Protein AF-K1UFQ4-F1 (afdb_monomer_lite)

pLDDT: mean 87.56, std 14.09, range [31.41, 98.62]

Organism: NCBI:txid408170

InterPro domains:
  IPR001674 GMP synthase, C-terminal [PF00958] (200-270)
  IPR001674 GMP synthase, C-terminal [cd01997] (1-270)
  IPR014729 Rossmann-like alpha/beta/alpha sandwich fold [G3DSA:3.40.50.620] (1-143)
  IPR025777 GMP synthetase ATP pyrophosphatase domain [PS51553] (1-133)

Secondary structure (DSSP, 8-state):
--STTHHHHHHHHHHTTT--------HHHHHHHTTT---HHHHHHHHHHHHHHHHHHHHTTSTT--EEE----HHHHHHHHT-SSS-----SSSS---GGG-PEEE-TTTT--HHHHHHHHHHTT--HHHHSPPP--TTGGGGTB-S---HHHHHHHHHHHHHHHHHHHH-EEEEEHHHHHHHHHTT-----BTTEEEEEHHHH-SEEEEEE-TT--EEEEETTEEEEEB-EEEEEEE-SSSSS-EE----HHHHHHHHHHHHHH-TTB-

Radius of gyration: 20.73 Å; chains: 1; bounding box: 41×53×58 Å

Foldseek 3Di:
DAAVCVLVVVVVLCVVVVDPDDRDDPPVVLQVQQAQPQDLVSLVVSLVVVVLVVVVVVLVVDPPAAADEAQAAQVNVVVVVPPPPDDDPPDDRPDDRDPPNNHHYDHPRHYDDLLVVLVVCVVSVRDNCVSQDADADSSGCSNLEHGTDDPLSVLLQSVLFVLLLVLQQPAKDKDADVLQVLLVSSVDDFDQDPRITIGGNSSQWNDWGKHWPQVAWDWDDDPPDIDTATEIDIFTWGDDPVPDIDTDPDDPVSVVVSLVCSQVPRPRYD

Sequence (270 aa):
MLRKNEFRDVMEDYKCLGLNVIGVDASEKFFADLAGVTDPEKKRKIIGRDFVEVFNAEAKKQTGAKWLAQGTIYPDRIESLNITGKVIKSHHNVGGLPKEMNLQLCEPLKWLFKDEVRRVGRSMGMPEHLITRHPFPGPGLAVRILGDITPEKVRILQDADDIYIRGLREYKVKLSGEEARRVLAAGVPADMQNGEIEVSLYDQIWQAGTVLLSTVRSVGVMGDERTYEHPVALRAVTSTDAMTADWAHLPYDFMAKVSNEIINKVKGVN

Structure (mmCIF, N/CA/C/O backbone):
data_AF-K1UFQ4-F1
#
_entry.id   AF-K1UFQ4-F1
#
loop_
_atom_site.group_PDB
_atom_site.id
_atom_site.type_symbol
_atom_site.label_atom_id
_atom_site.label_alt_id
_atom_site.label_comp_id
_atom_site.label_asym_id
_atom_site.label_entity_id
_atom_site.label_seq_id
_atom_site.pdbx_PDB_ins_code
_atom_site.Cartn_x
_atom_site.Cartn_y
_atom_site.Cartn_z
_atom_site.occupancy
_atom_site.B_iso_or_equiv
_atom_site.auth_seq_id
_atom_site.auth_comp_id
_atom_site.auth_asym_id
_atom_site.auth_atom_id
_atom_site.pdbx_PDB_model_num
ATOM 1 N N . MET A 1 1 ? -4.163 8.863 1.926 1.00 92.06 1 MET A N 1
ATOM 2 C CA . MET A 1 1 ? -2.828 8.311 1.563 1.00 92.06 1 MET A CA 1
ATOM 3 C C . MET A 1 1 ? -2.813 6.781 1.484 1.00 92.06 1 MET A C 1
ATOM 5 O O . MET A 1 1 ? -1.871 6.128 1.933 1.00 92.06 1 MET A O 1
ATOM 9 N N . LEU A 1 2 ? -3.854 6.203 0.889 1.00 96.44 2 LEU A N 1
ATOM 10 C CA . LEU A 1 2 ? -3.954 4.767 0.637 1.00 96.44 2 LEU A CA 1
ATOM 11 C C . LEU A 1 2 ? -3.491 4.463 -0.794 1.00 96.44 2 LEU A C 1
ATOM 13 O O . LEU A 1 2 ? -3.185 5.395 -1.541 1.00 96.44 2 LEU A O 1
ATOM 17 N N . ARG A 1 3 ? -3.454 3.188 -1.189 1.00 96.50 3 ARG A N 1
ATOM 18 C CA . ARG A 1 3 ? -3.244 2.811 -2.597 1.00 96.50 3 ARG A CA 1
ATOM 19 C C . ARG A 1 3 ? -4.367 3.383 -3.472 1.00 96.50 3 ARG A C 1
ATOM 21 O O . ARG A 1 3 ? -5.397 3.838 -2.962 1.00 96.50 3 ARG A O 1
ATOM 28 N N . LYS A 1 4 ? -4.154 3.404 -4.787 1.00 97.00 4 LYS A N 1
ATOM 29 C CA . LYS A 1 4 ? -5.154 3.892 -5.741 1.00 97.00 4 LYS A CA 1
ATOM 30 C C . LYS A 1 4 ? -6.470 3.136 -5.542 1.00 97.00 4 LYS A C 1
ATOM 32 O O . LYS A 1 4 ? -6.455 1.919 -5.431 1.00 97.00 4 LYS A O 1
ATOM 37 N N . ASN A 1 5 ? -7.581 3.868 -5.451 1.00 95.12 5 ASN A N 1
ATOM 38 C CA . ASN A 1 5 ? -8.940 3.343 -5.243 1.00 95.12 5 ASN A CA 1
ATOM 39 C C . ASN A 1 5 ? -9.189 2.509 -3.967 1.00 95.12 5 ASN A C 1
ATOM 41 O O . ASN A 1 5 ? -10.325 2.101 -3.742 1.00 95.12 5 ASN A O 1
ATOM 45 N N . GLU A 1 6 ? -8.196 2.333 -3.090 1.00 93.56 6 GLU A N 1
ATOM 46 C CA . GLU A 1 6 ? -8.260 1.417 -1.940 1.00 93.56 6 GLU A CA 1
ATOM 47 C C . GLU A 1 6 ? -9.499 1.632 -1.062 1.00 93.56 6 GLU A C 1
ATOM 49 O O . GLU A 1 6 ? -10.144 0.667 -0.674 1.00 93.56 6 GLU A O 1
ATOM 54 N N . PHE A 1 7 ? -9.858 2.889 -0.776 1.00 93.31 7 PHE A N 1
ATOM 55 C CA . PHE A 1 7 ? -11.039 3.204 0.032 1.00 93.31 7 PHE A CA 1
ATOM 56 C C . PHE A 1 7 ? -12.315 2.627 -0.588 1.00 93.31 7 PHE A C 1
ATOM 58 O O . PHE A 1 7 ? -13.077 1.939 0.082 1.00 93.31 7 PHE A O 1
ATOM 65 N N . ARG A 1 8 ? -12.531 2.872 -1.882 1.00 93.69 8 ARG A N 1
ATOM 66 C CA . ARG A 1 8 ? -13.711 2.391 -2.602 1.00 93.69 8 ARG A CA 1
ATOM 67 C C . ARG A 1 8 ? -13.704 0.869 -2.701 1.00 93.69 8 ARG A C 1
ATOM 69 O O . ARG A 1 8 ? -14.726 0.246 -2.439 1.00 93.69 8 ARG A O 1
ATOM 76 N N . ASP A 1 9 ? -12.565 0.295 -3.067 1.00 91.38 9 ASP A N 1
ATOM 77 C CA . ASP A 1 9 ? -12.453 -1.137 -3.331 1.00 91.38 9 ASP A CA 1
ATOM 78 C C . ASP A 1 9 ? -12.635 -1.949 -2.032 1.00 91.38 9 ASP A C 1
ATOM 80 O O . ASP A 1 9 ? -13.357 -2.939 -2.031 1.00 91.38 9 ASP A O 1
ATOM 84 N N . VAL A 1 10 ? -12.105 -1.475 -0.894 1.00 89.31 10 VAL A N 1
ATOM 85 C CA . VAL A 1 10 ? -12.351 -2.087 0.428 1.00 89.31 10 VAL A CA 1
ATOM 86 C C . VAL A 1 10 ? -13.819 -1.971 0.844 1.00 89.31 10 VAL A C 1
ATOM 88 O O . VAL A 1 10 ? -14.382 -2.926 1.377 1.00 89.31 10 VAL A O 1
ATOM 91 N N . MET A 1 11 ? -14.457 -0.820 0.603 1.00 91.50 11 MET A N 1
ATOM 92 C CA . MET A 1 11 ? -15.883 -0.655 0.898 1.00 91.50 11 MET A CA 1
ATOM 93 C C . MET A 1 11 ? -16.756 -1.596 0.062 1.00 91.50 11 MET A C 1
ATOM 95 O O . MET A 1 11 ? -17.780 -2.054 0.558 1.00 91.50 11 MET A O 1
ATOM 99 N N . GLU A 1 12 ? -16.363 -1.899 -1.177 1.00 90.44 12 GLU A N 1
ATOM 100 C CA . GLU A 1 12 ? -17.049 -2.880 -2.022 1.00 90.44 12 GLU A CA 1
ATOM 101 C C . GLU A 1 12 ? -16.798 -4.314 -1.541 1.00 90.44 12 GLU A C 1
ATOM 103 O O . GLU A 1 12 ? -17.749 -5.060 -1.311 1.00 90.44 12 GLU A O 1
ATOM 108 N N . ASP A 1 13 ? -15.535 -4.672 -1.296 1.00 86.94 13 ASP A N 1
ATOM 109 C CA . ASP A 1 13 ? -15.135 -5.990 -0.798 1.00 86.94 13 ASP A CA 1
ATOM 110 C C . ASP A 1 13 ? -15.863 -6.346 0.507 1.00 86.94 13 ASP A C 1
ATOM 112 O O . ASP A 1 13 ? -16.282 -7.483 0.707 1.00 86.94 13 ASP A O 1
ATOM 116 N N . TYR A 1 14 ? -16.075 -5.387 1.408 1.00 87.88 14 TYR A N 1
ATOM 117 C CA . TYR A 1 14 ? -16.760 -5.660 2.671 1.00 87.88 14 TYR A CA 1
ATOM 118 C C . TYR A 1 14 ? -18.278 -5.833 2.552 1.00 87.88 14 TYR A C 1
ATOM 120 O O . TYR A 1 14 ? -18.875 -6.446 3.442 1.00 87.88 14 TYR A O 1
ATOM 128 N N . LYS A 1 15 ? -18.911 -5.400 1.451 1.00 86.56 15 LYS A N 1
ATOM 129 C CA . LYS A 1 15 ? -20.339 -5.681 1.214 1.00 86.56 15 LYS A CA 1
ATOM 130 C C . LYS A 1 15 ? -20.600 -7.177 1.097 1.00 86.56 15 LYS A C 1
ATOM 132 O O . LYS A 1 15 ? -21.603 -7.653 1.623 1.00 86.56 15 LYS A O 1
ATOM 137 N N . CYS A 1 16 ? -19.692 -7.929 0.465 1.00 82.44 16 CYS A N 1
ATOM 138 C CA . CYS A 1 16 ? -19.864 -9.376 0.303 1.00 82.44 16 CYS A CA 1
ATOM 139 C C . CYS A 1 16 ? -19.758 -10.147 1.630 1.00 82.44 16 CYS A C 1
ATOM 141 O O . CYS A 1 16 ? -20.268 -11.259 1.734 1.00 82.44 16 CYS A O 1
ATOM 143 N N . LEU A 1 17 ? -19.163 -9.536 2.660 1.00 84.50 17 LEU A N 1
ATOM 144 C CA . LEU A 1 17 ? -19.023 -10.119 3.995 1.00 84.50 17 LEU A CA 1
ATOM 145 C C . LEU A 1 17 ? -20.229 -9.833 4.906 1.00 84.50 17 LEU A C 1
ATOM 147 O O . LEU A 1 17 ? -20.256 -10.305 6.041 1.00 84.50 17 LEU A O 1
ATOM 151 N N . GLY A 1 18 ? -21.208 -9.041 4.447 1.00 84.88 18 GLY A N 1
ATOM 152 C CA . GLY A 1 18 ? -22.381 -8.671 5.246 1.00 84.88 18 GLY A CA 1
ATOM 153 C C . GLY A 1 18 ? -22.047 -7.826 6.482 1.00 84.88 18 GLY A C 1
ATOM 154 O O . GLY A 1 18 ? -22.802 -7.827 7.454 1.00 84.88 18 GLY A O 1
ATOM 155 N N . LEU A 1 19 ? -20.905 -7.132 6.477 1.00 87.19 19 LEU A N 1
ATOM 156 C CA . LEU A 1 19 ? -20.440 -6.329 7.606 1.00 87.19 19 LEU A CA 1
ATOM 157 C C . LEU A 1 19 ? -21.063 -4.927 7.584 1.00 87.19 19 LEU A C 1
ATOM 159 O O . LEU A 1 19 ? -21.184 -4.299 6.533 1.00 87.19 19 LEU A O 1
ATOM 163 N N . ASN A 1 20 ? -21.389 -4.398 8.765 1.00 89.50 20 ASN A N 1
ATOM 164 C CA . ASN A 1 20 ? -21.756 -2.992 8.917 1.00 89.50 20 ASN A CA 1
ATOM 165 C C . ASN A 1 20 ? -20.486 -2.130 8.947 1.00 89.50 20 ASN A C 1
ATOM 167 O O . ASN A 1 20 ? -19.839 -2.007 9.989 1.00 89.50 20 ASN A O 1
ATOM 171 N N . VAL A 1 21 ? -20.113 -1.569 7.797 1.00 91.75 21 VAL A N 1
ATOM 172 C CA . VAL A 1 21 ? -18.868 -0.811 7.633 1.00 91.75 21 VAL A CA 1
ATOM 173 C C . VAL A 1 21 ? -19.167 0.661 7.409 1.00 91.75 21 VAL A C 1
ATOM 175 O O . VAL A 1 21 ? -19.910 1.030 6.502 1.00 91.75 21 VAL A O 1
ATOM 178 N N . ILE A 1 22 ? -18.526 1.506 8.213 1.00 92.06 22 ILE A N 1
ATOM 179 C CA . ILE A 1 22 ? -18.589 2.961 8.093 1.00 92.06 22 ILE A CA 1
ATOM 180 C C . ILE A 1 22 ? -17.287 3.434 7.447 1.00 92.06 22 ILE A C 1
ATOM 182 O O . ILE A 1 22 ? -16.215 3.339 8.044 1.00 92.06 22 ILE A O 1
ATOM 186 N N . GLY A 1 23 ? -17.384 3.936 6.217 1.00 93.81 23 GLY A N 1
ATOM 187 C CA . GLY A 1 23 ? -16.273 4.594 5.536 1.00 93.81 23 GLY A CA 1
ATOM 188 C C . GLY A 1 23 ? -16.210 6.070 5.919 1.00 93.81 23 GLY A C 1
ATOM 189 O O . GLY A 1 23 ? -17.194 6.785 5.749 1.00 93.81 23 GLY A O 1
ATOM 190 N N . VAL A 1 24 ? -15.056 6.532 6.404 1.00 95.38 24 VAL A N 1
ATOM 191 C CA . VAL A 1 24 ? -14.824 7.946 6.734 1.00 95.38 24 VAL A CA 1
ATOM 192 C C . VAL A 1 24 ? -13.713 8.506 5.866 1.00 95.38 24 VAL A C 1
ATOM 194 O O . VAL A 1 24 ? -12.573 8.045 5.933 1.00 95.38 24 VAL A O 1
ATOM 197 N N . ASP A 1 25 ? -14.047 9.517 5.067 1.00 95.69 25 ASP A N 1
ATOM 198 C CA . ASP A 1 25 ? -13.051 10.298 4.346 1.00 95.69 25 ASP A CA 1
ATOM 199 C C . ASP A 1 25 ? -12.538 11.428 5.242 1.00 95.69 25 ASP A C 1
ATOM 201 O O . ASP A 1 25 ? -13.227 12.412 5.500 1.00 95.69 25 ASP A O 1
ATOM 205 N N . ALA A 1 26 ? -11.316 11.261 5.740 1.00 96.81 26 ALA A N 1
ATOM 206 C CA . ALA A 1 26 ? -10.613 12.265 6.529 1.00 96.81 26 ALA A CA 1
ATOM 207 C C . ALA A 1 26 ? -9.464 12.920 5.742 1.00 96.81 26 ALA A C 1
ATOM 209 O O . ALA A 1 26 ? -8.590 13.548 6.340 1.00 96.81 26 ALA A O 1
ATOM 210 N N . SER A 1 27 ? -9.419 12.753 4.414 1.00 96.12 27 SER A N 1
ATOM 211 C CA . SER A 1 27 ? -8.262 13.128 3.592 1.00 96.12 27 SER A CA 1
ATOM 212 C C . SER A 1 27 ? -7.854 14.588 3.781 1.00 96.12 27 SER A C 1
ATOM 214 O O . SER A 1 27 ? -6.665 14.857 3.942 1.00 96.12 27 SER A O 1
ATOM 216 N N . GLU A 1 28 ? -8.817 15.512 3.834 1.00 97.00 28 GLU A N 1
ATOM 217 C CA . GLU A 1 28 ? -8.566 16.944 4.048 1.00 97.00 28 GLU A CA 1
ATOM 218 C C . GLU A 1 28 ? -7.833 17.222 5.365 1.00 97.00 28 GLU A C 1
ATOM 220 O O . GLU A 1 28 ? -6.822 17.924 5.357 1.00 97.00 28 GLU A O 1
ATOM 225 N N . LYS A 1 29 ? -8.272 16.610 6.476 1.00 97.00 29 LYS A N 1
ATOM 226 C CA . LYS A 1 29 ? -7.606 16.738 7.783 1.00 97.00 29 LYS A CA 1
ATOM 227 C C . LYS A 1 29 ? -6.160 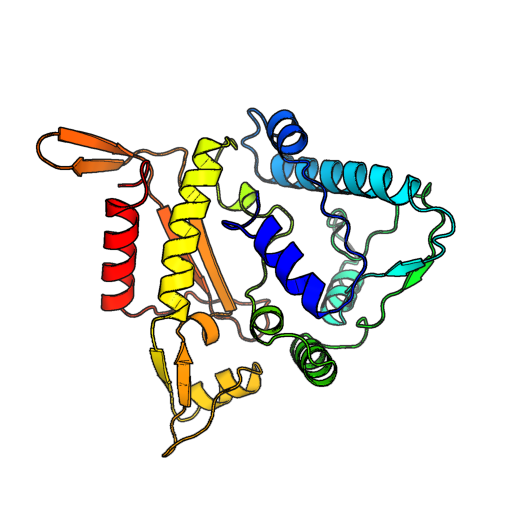16.256 7.710 1.00 97.00 29 LYS A C 1
ATOM 229 O O . LYS A 1 29 ? -5.255 16.983 8.107 1.00 97.00 29 LYS A O 1
ATOM 234 N N . PHE A 1 30 ? -5.938 15.060 7.162 1.00 97.62 30 PHE A N 1
ATOM 235 C CA . PHE A 1 30 ? -4.588 14.501 7.054 1.00 97.62 30 PHE A CA 1
ATOM 236 C C . PHE A 1 30 ? -3.676 15.371 6.179 1.00 97.62 30 PHE A C 1
ATOM 238 O O . PHE A 1 30 ? -2.509 15.551 6.516 1.00 97.62 30 PHE A O 1
ATOM 245 N N . PHE A 1 31 ? -4.170 15.919 5.063 1.00 98.00 31 PHE A N 1
ATOM 246 C CA . PHE A 1 31 ? -3.369 16.815 4.223 1.00 98.00 31 PHE A CA 1
ATOM 247 C C . PHE A 1 31 ? -3.063 18.145 4.914 1.00 98.00 31 PHE A C 1
ATOM 249 O O . PHE A 1 31 ? -1.934 18.621 4.810 1.00 98.00 31 PHE A O 1
ATOM 256 N N . ALA A 1 32 ? -4.029 18.720 5.633 1.00 98.00 32 ALA A N 1
ATOM 257 C CA . ALA A 1 32 ? -3.827 19.953 6.385 1.00 98.00 32 ALA A CA 1
ATOM 258 C C . ALA A 1 32 ? -2.765 19.775 7.483 1.00 98.00 32 ALA A C 1
ATOM 260 O O . ALA A 1 32 ? -1.818 20.556 7.554 1.00 98.00 32 ALA A O 1
ATOM 261 N N . ASP A 1 33 ? -2.867 18.709 8.279 1.00 97.69 33 ASP A N 1
ATOM 262 C CA . ASP A 1 33 ? -1.957 18.449 9.399 1.00 97.69 33 ASP A CA 1
ATOM 263 C C . ASP A 1 33 ? -0.542 18.026 8.946 1.00 97.69 33 ASP A C 1
ATOM 265 O O . ASP A 1 33 ? 0.431 18.201 9.683 1.00 97.69 33 ASP A O 1
ATOM 269 N N . LEU A 1 34 ? -0.395 17.497 7.724 1.00 97.81 34 LEU A N 1
ATOM 270 C CA . LEU A 1 34 ? 0.898 17.128 7.126 1.00 97.81 34 LEU A CA 1
ATOM 271 C C . LEU A 1 34 ? 1.536 18.233 6.276 1.00 97.81 34 LEU A C 1
ATOM 273 O O . LEU A 1 34 ? 2.649 18.042 5.772 1.00 97.81 34 LEU A O 1
ATOM 277 N N . ALA A 1 35 ? 0.864 19.372 6.100 1.00 97.44 35 ALA A N 1
ATOM 278 C CA . ALA A 1 35 ? 1.343 20.450 5.249 1.00 97.44 35 ALA A CA 1
ATOM 279 C C . ALA A 1 35 ? 2.736 20.937 5.691 1.00 97.44 35 ALA A C 1
ATOM 281 O O . ALA A 1 35 ? 2.966 21.295 6.845 1.00 97.44 35 ALA A O 1
ATOM 282 N N . GLY A 1 36 ? 3.695 20.919 4.760 1.00 96.19 36 GLY A N 1
ATOM 283 C CA . GLY A 1 36 ? 5.081 21.335 5.009 1.00 96.19 36 GLY A CA 1
ATOM 284 C C . GLY A 1 36 ? 5.917 20.377 5.873 1.00 96.19 36 GLY A C 1
ATOM 285 O O . GLY A 1 36 ? 7.093 20.648 6.117 1.00 96.19 36 GLY A O 1
ATOM 286 N N . VAL A 1 37 ? 5.366 19.245 6.323 1.00 97.62 37 VAL A N 1
ATOM 287 C CA . VAL A 1 37 ? 6.095 18.283 7.161 1.00 97.62 37 VAL A CA 1
ATOM 288 C C . VAL A 1 37 ? 6.937 17.352 6.294 1.00 97.62 37 VAL A C 1
ATOM 290 O O . VAL A 1 37 ? 6.413 16.512 5.565 1.00 97.62 37 VAL A O 1
ATOM 293 N N . THR A 1 38 ? 8.259 17.452 6.417 1.00 97.00 38 THR A N 1
ATOM 294 C CA . THR A 1 38 ? 9.215 16.630 5.654 1.00 97.00 38 THR A CA 1
ATOM 295 C C . THR A 1 38 ? 9.810 15.477 6.466 1.00 97.00 38 THR A C 1
ATOM 297 O O . THR A 1 38 ? 10.083 14.411 5.911 1.00 97.00 38 THR A O 1
ATOM 300 N N . ASP A 1 39 ? 9.982 15.664 7.779 1.00 96.25 39 ASP A N 1
ATOM 301 C CA . ASP A 1 39 ? 10.589 14.675 8.677 1.00 96.25 39 ASP A CA 1
ATOM 302 C C . ASP A 1 39 ? 9.722 13.401 8.796 1.00 96.25 39 ASP A C 1
ATOM 304 O O . ASP A 1 39 ? 8.538 13.487 9.144 1.00 96.25 39 ASP A O 1
ATOM 308 N N . PRO A 1 40 ? 10.277 12.205 8.524 1.00 93.88 40 PRO A N 1
ATOM 309 C CA . PRO A 1 40 ? 9.502 10.967 8.455 1.00 93.88 40 PRO A CA 1
ATOM 310 C C . PRO A 1 40 ? 8.901 10.539 9.800 1.00 93.88 40 PRO A C 1
ATOM 312 O O . PRO A 1 40 ? 7.782 10.018 9.825 1.00 93.88 40 PRO A O 1
ATOM 315 N N . GLU A 1 41 ? 9.591 10.785 10.914 1.00 93.25 41 GLU A N 1
ATOM 316 C CA . GLU A 1 41 ? 9.094 10.427 12.245 1.00 93.25 41 GLU A CA 1
ATOM 317 C C . GLU A 1 41 ? 7.963 11.359 12.689 1.00 93.25 41 GLU A C 1
ATOM 319 O O . GLU A 1 41 ? 6.961 10.902 13.247 1.00 93.25 41 GLU A O 1
ATOM 324 N N . LYS A 1 42 ? 8.053 12.655 12.370 1.00 95.56 42 LYS A N 1
ATOM 325 C CA . LYS A 1 42 ? 6.942 13.600 12.548 1.00 95.56 42 LYS A CA 1
ATOM 326 C C . LYS A 1 42 ? 5.736 13.201 11.703 1.00 95.56 42 LYS A C 1
ATOM 328 O O . LYS A 1 42 ? 4.640 13.136 12.256 1.00 95.56 42 LYS A O 1
ATOM 333 N N . LYS A 1 43 ? 5.923 12.850 10.420 1.00 95.56 43 LYS A N 1
ATOM 334 C CA . LYS A 1 43 ? 4.831 12.342 9.563 1.00 95.56 43 LYS A CA 1
ATOM 335 C C . LYS A 1 43 ? 4.131 11.146 10.210 1.00 95.56 43 LYS A C 1
ATOM 337 O O . LYS A 1 43 ? 2.909 11.141 10.330 1.00 95.56 43 LYS A O 1
ATOM 342 N N . ARG A 1 44 ? 4.897 10.155 10.685 1.00 94.25 44 ARG A N 1
ATOM 343 C CA . ARG A 1 44 ? 4.356 8.965 11.365 1.00 94.25 44 ARG A CA 1
ATOM 344 C C . ARG A 1 44 ? 3.533 9.335 12.603 1.00 94.25 44 ARG A C 1
ATOM 346 O O . ARG A 1 44 ? 2.430 8.816 12.762 1.00 94.25 44 ARG A O 1
ATOM 353 N N . LYS A 1 45 ? 4.050 10.219 13.462 1.00 92.50 45 LYS A N 1
ATOM 354 C CA . LYS A 1 45 ? 3.362 10.653 14.690 1.00 92.50 45 LYS A CA 1
ATOM 355 C C . LYS A 1 45 ? 2.065 11.406 14.401 1.00 92.50 45 LYS A C 1
ATOM 357 O O . LYS A 1 45 ? 1.064 11.116 15.047 1.00 92.50 45 LYS A O 1
ATOM 362 N N . ILE A 1 46 ? 2.078 12.325 13.433 1.00 95.12 46 ILE A N 1
ATOM 363 C CA . ILE A 1 46 ? 0.893 13.090 13.015 1.00 95.12 46 ILE A CA 1
ATOM 364 C C . ILE A 1 46 ? -0.191 12.138 12.512 1.00 95.12 46 ILE A C 1
ATOM 366 O O . ILE A 1 46 ? -1.297 12.144 13.035 1.00 95.12 46 ILE A O 1
ATOM 370 N N . ILE A 1 47 ? 0.159 11.228 11.599 1.00 95.38 47 ILE A N 1
ATOM 371 C CA . ILE A 1 47 ? -0.804 10.268 11.044 1.00 95.38 47 ILE A CA 1
ATOM 372 C C . ILE A 1 47 ? -1.382 9.360 12.134 1.00 95.38 47 ILE A C 1
ATOM 374 O O . ILE A 1 47 ? -2.582 9.099 12.144 1.00 95.38 47 ILE A O 1
ATOM 378 N N . GLY A 1 48 ? -0.545 8.886 13.063 1.00 91.25 48 GLY A N 1
ATOM 379 C CA . GLY A 1 48 ? -1.000 8.073 14.190 1.00 91.25 48 GLY A CA 1
ATOM 380 C C . GLY A 1 48 ? -1.974 8.822 15.102 1.00 91.25 48 GLY A C 1
ATOM 381 O O . GLY A 1 48 ? -3.016 8.276 15.460 1.00 91.25 48 GLY A O 1
ATOM 382 N N . ARG A 1 49 ? -1.667 10.082 15.439 1.00 93.62 49 ARG A N 1
ATOM 383 C CA . ARG A 1 49 ? -2.552 10.960 16.217 1.00 93.62 49 ARG A CA 1
ATOM 384 C C . ARG A 1 49 ? -3.884 11.175 15.497 1.00 93.62 49 ARG A C 1
ATOM 386 O O . ARG A 1 49 ? -4.928 10.906 16.081 1.00 93.62 49 ARG A O 1
ATOM 393 N N . ASP A 1 50 ? -3.845 11.616 14.243 1.00 94.38 50 ASP A N 1
ATOM 394 C CA . ASP A 1 50 ? -5.043 11.974 13.477 1.00 94.38 50 ASP A CA 1
ATOM 395 C C . ASP A 1 50 ? -5.952 10.763 13.259 1.00 94.38 50 ASP A C 1
ATOM 397 O O . ASP A 1 50 ? -7.173 10.880 13.339 1.00 94.38 50 ASP A O 1
ATOM 401 N N . PHE A 1 51 ? -5.367 9.578 13.053 1.00 93.50 51 PHE A N 1
ATOM 402 C CA . PHE A 1 51 ? -6.119 8.330 12.983 1.00 93.50 51 PHE A CA 1
ATOM 403 C C . PHE A 1 51 ? -6.886 8.055 14.281 1.00 93.50 51 PHE A C 1
ATOM 405 O O . PHE A 1 51 ? -8.074 7.746 14.230 1.00 93.50 51 PHE A O 1
ATOM 412 N N . VAL A 1 52 ? -6.233 8.196 15.440 1.00 88.38 52 VAL A N 1
ATOM 413 C CA . VAL A 1 52 ? -6.880 8.004 16.747 1.00 88.38 52 VAL A CA 1
ATOM 414 C C . VAL A 1 52 ? -7.966 9.055 16.984 1.00 88.38 52 VAL A C 1
ATOM 416 O O . VAL A 1 52 ? -9.040 8.711 17.467 1.00 88.38 52 VAL A O 1
ATOM 419 N N . GLU A 1 53 ? -7.732 10.317 16.623 1.00 90.44 53 GLU A N 1
ATOM 420 C CA . GLU A 1 53 ? -8.733 11.386 16.735 1.00 90.44 53 GLU A CA 1
ATOM 421 C C . GLU A 1 53 ? -9.988 11.087 15.906 1.00 90.44 53 GLU A C 1
ATOM 423 O O . GLU A 1 53 ? -11.099 11.136 16.440 1.00 90.44 53 GLU A O 1
ATOM 428 N N . VAL A 1 54 ? -9.817 10.726 14.629 1.00 92.56 54 VAL A N 1
ATOM 429 C CA . VAL A 1 54 ? -10.926 10.371 13.729 1.00 92.56 54 VAL A CA 1
ATOM 430 C C . VAL A 1 54 ? -11.648 9.126 14.241 1.00 92.56 54 VAL A C 1
ATOM 432 O O . VAL A 1 54 ? -12.871 9.130 14.362 1.00 92.56 54 VAL A O 1
ATOM 435 N N . PHE A 1 55 ? -10.905 8.084 14.622 1.00 90.38 55 PHE A N 1
ATOM 436 C CA . PHE A 1 55 ? -11.481 6.861 15.176 1.00 90.38 55 PHE A CA 1
ATOM 437 C C . PHE A 1 55 ? -12.311 7.135 16.437 1.00 90.38 55 PHE A C 1
ATOM 439 O O . PHE A 1 55 ? -13.435 6.651 16.554 1.00 90.38 55 PHE A O 1
ATOM 446 N N . ASN A 1 56 ? -11.801 7.953 17.360 1.00 86.62 56 ASN A N 1
ATOM 447 C CA . ASN A 1 56 ? -12.514 8.325 18.581 1.00 86.62 56 ASN A CA 1
ATOM 448 C C . ASN A 1 56 ? -13.788 9.118 18.291 1.00 86.62 56 ASN A C 1
ATOM 450 O O . ASN A 1 56 ? -14.803 8.906 18.958 1.00 86.62 56 ASN A O 1
ATOM 454 N N . ALA A 1 57 ? -13.742 10.036 17.322 1.00 90.44 57 ALA A N 1
ATOM 455 C CA . ALA A 1 57 ? -14.902 10.824 16.928 1.00 90.44 57 ALA A CA 1
ATOM 456 C C . ALA A 1 57 ? -16.029 9.928 16.393 1.00 90.44 57 ALA A C 1
ATOM 458 O O . ALA A 1 57 ? -17.190 10.140 16.739 1.00 90.44 57 ALA A O 1
ATOM 459 N N . GLU A 1 58 ? -15.693 8.891 15.621 1.00 91.19 58 GLU A N 1
ATOM 460 C CA . GLU A 1 58 ? -16.666 7.915 15.123 1.00 91.19 58 GLU A CA 1
ATOM 461 C C . GLU A 1 58 ? -17.130 6.925 16.193 1.00 91.19 58 GLU A C 1
ATOM 463 O O . GLU A 1 58 ? -18.322 6.629 16.284 1.00 91.19 58 GLU A O 1
ATOM 468 N N . ALA A 1 59 ? -16.224 6.447 17.047 1.00 86.94 59 ALA A N 1
ATOM 469 C CA . ALA A 1 59 ? -16.557 5.522 18.125 1.00 86.94 59 ALA A CA 1
ATOM 470 C C . ALA A 1 59 ? -17.552 6.139 19.119 1.00 86.94 59 ALA A C 1
ATOM 472 O O . ALA A 1 59 ? -18.479 5.461 19.554 1.00 86.94 59 ALA A O 1
ATOM 473 N N . LYS A 1 60 ? -17.428 7.442 19.421 1.00 87.00 60 LYS A N 1
ATOM 474 C CA . LYS A 1 60 ? -18.375 8.173 20.285 1.00 87.00 60 LYS A CA 1
ATOM 475 C C . LYS A 1 60 ? -19.798 8.242 19.715 1.00 87.00 60 LYS A C 1
ATOM 477 O O . LYS A 1 60 ? -20.737 8.422 20.485 1.00 87.00 60 LYS A O 1
ATOM 482 N N . LYS A 1 61 ? -19.977 8.085 18.397 1.00 90.19 61 LYS A N 1
ATOM 483 C CA . LYS A 1 61 ? -21.307 8.028 17.761 1.00 90.19 61 LYS A CA 1
ATOM 484 C C . LYS A 1 61 ? -21.985 6.670 17.955 1.00 90.19 61 LYS A C 1
ATOM 486 O O . LYS A 1 61 ? -23.203 6.581 17.831 1.00 90.19 61 LYS A O 1
ATOM 491 N N . GLN A 1 62 ? -21.216 5.621 18.253 1.00 86.25 62 GLN A N 1
ATOM 492 C CA . GLN A 1 62 ? -21.737 4.272 18.450 1.00 86.25 62 GLN A CA 1
ATOM 493 C C . GLN A 1 62 ? -22.190 4.096 19.899 1.00 86.25 62 GLN A C 1
ATOM 495 O O . GLN A 1 62 ? -21.384 3.959 20.820 1.00 86.25 62 GLN A O 1
ATOM 500 N N . THR A 1 63 ? -23.501 4.089 20.118 1.00 83.62 63 THR A N 1
ATOM 501 C CA . THR A 1 63 ? -24.069 3.872 21.449 1.00 83.62 63 THR A CA 1
ATOM 502 C C . THR A 1 63 ? -24.087 2.380 21.787 1.00 83.62 63 THR A C 1
ATOM 504 O O . THR A 1 63 ? -24.497 1.538 20.993 1.00 83.62 63 THR A O 1
ATOM 507 N N . GLY A 1 64 ? -23.616 2.024 22.985 1.00 84.25 64 GLY A N 1
ATOM 508 C CA . GLY A 1 64 ? -23.702 0.653 23.505 1.00 84.25 64 GLY A CA 1
ATOM 509 C C . GLY A 1 64 ? -22.553 -0.293 23.133 1.00 84.25 64 GLY A C 1
ATOM 510 O O . GLY A 1 64 ? -22.574 -1.450 23.557 1.00 84.25 64 GLY A O 1
ATOM 511 N N . ALA A 1 65 ? -21.530 0.172 22.410 1.00 86.50 65 ALA A N 1
ATOM 512 C CA . ALA A 1 65 ? -20.316 -0.612 22.199 1.00 86.50 65 ALA A CA 1
ATOM 513 C C . ALA A 1 65 ? -19.604 -0.876 23.542 1.00 86.50 65 ALA A C 1
ATOM 515 O O . ALA A 1 65 ? -19.324 0.049 24.300 1.00 86.50 65 ALA A O 1
ATOM 516 N N . LYS A 1 66 ? -19.322 -2.152 23.844 1.00 89.38 66 LYS A N 1
ATOM 517 C CA . LYS A 1 66 ? -18.595 -2.586 25.059 1.00 89.38 66 LYS A CA 1
ATOM 518 C C . LYS A 1 66 ? -17.188 -3.097 24.766 1.00 89.38 66 LYS A C 1
ATOM 520 O O . LYS A 1 66 ? -16.351 -3.141 25.664 1.00 89.38 66 LYS A O 1
ATOM 525 N N . TRP A 1 67 ? -16.944 -3.498 23.522 1.00 89.94 67 TRP A N 1
ATOM 526 C CA . TRP A 1 67 ? -15.724 -4.167 23.098 1.00 89.94 67 TRP A CA 1
ATOM 527 C C . TRP A 1 67 ? -15.082 -3.428 21.926 1.00 89.94 67 TRP A C 1
ATOM 529 O O . TRP A 1 67 ? -15.786 -2.978 21.024 1.00 89.94 67 TRP A O 1
ATOM 539 N N . LEU A 1 68 ? -13.752 -3.358 21.920 1.00 89.69 68 LEU A N 1
ATOM 540 C CA . LEU A 1 68 ? -12.943 -3.032 20.751 1.00 89.69 68 LE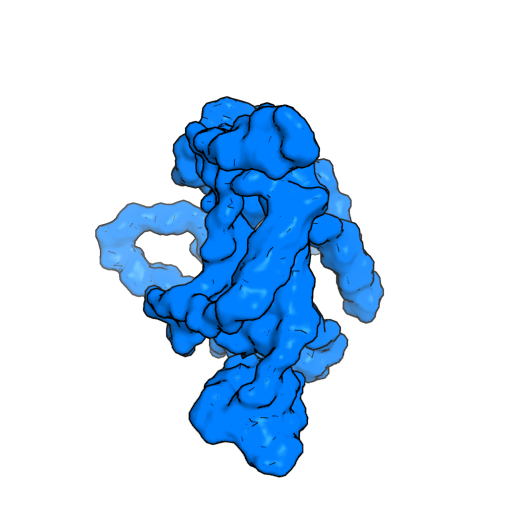U A CA 1
ATOM 541 C C . LEU A 1 68 ? -12.273 -4.317 20.258 1.00 89.69 68 LEU A C 1
ATOM 543 O O . LEU A 1 68 ? -11.454 -4.898 20.970 1.00 89.69 68 LEU A O 1
ATOM 547 N N . ALA A 1 69 ? -12.590 -4.738 19.036 1.00 91.19 69 ALA A N 1
ATOM 548 C CA . ALA A 1 69 ? -11.905 -5.854 18.396 1.00 91.19 69 ALA A CA 1
ATOM 549 C C . ALA A 1 69 ? -10.579 -5.401 17.760 1.00 91.19 69 ALA A C 1
ATOM 551 O O . ALA A 1 69 ? -10.536 -4.376 17.079 1.00 91.19 69 ALA A O 1
ATOM 552 N N . GLN A 1 70 ? -9.511 -6.178 17.947 1.00 87.31 70 GLN A N 1
ATOM 553 C CA . GLN A 1 70 ? -8.216 -5.967 17.296 1.00 87.31 70 GLN A CA 1
ATOM 554 C C . GLN A 1 70 ? -7.712 -7.260 16.651 1.00 87.31 70 GLN A C 1
ATOM 556 O O . GLN A 1 70 ? -7.857 -8.355 17.192 1.00 87.31 70 GLN A O 1
ATOM 561 N N . GLY A 1 71 ? -7.078 -7.122 15.487 1.00 90.00 71 GLY A N 1
ATOM 562 C CA . GLY A 1 71 ? -6.469 -8.227 14.746 1.00 90.00 71 GLY A CA 1
ATOM 563 C C . GLY A 1 71 ? -5.063 -8.603 15.219 1.00 90.00 71 GLY A C 1
ATOM 564 O O . GLY A 1 71 ? -4.283 -9.064 14.392 1.00 90.00 71 GLY A O 1
ATOM 565 N N . THR A 1 72 ? -4.718 -8.362 16.489 1.00 86.94 72 THR A N 1
ATOM 566 C CA . THR A 1 72 ? -3.405 -8.691 17.067 1.00 86.94 72 THR A CA 1
ATOM 567 C C . THR A 1 72 ? -3.102 -10.176 16.881 1.00 86.94 72 THR A C 1
ATOM 569 O O . THR A 1 72 ? -3.946 -11.016 17.205 1.00 86.94 72 THR A O 1
ATOM 572 N N . ILE A 1 73 ? -1.904 -10.501 16.391 1.00 87.56 73 ILE A N 1
ATOM 573 C CA . ILE A 1 73 ? -1.447 -11.883 16.177 1.00 87.56 73 ILE A CA 1
ATOM 574 C C . ILE A 1 73 ? -0.306 -12.262 17.126 1.00 87.56 73 ILE A C 1
ATOM 576 O O . ILE A 1 73 ? 0.233 -11.424 17.850 1.00 87.56 73 ILE A O 1
ATOM 580 N N . TYR A 1 74 ? 0.067 -13.541 17.148 1.00 85.31 74 TYR A N 1
ATOM 581 C CA . TYR A 1 74 ? 1.076 -14.046 18.081 1.00 85.31 74 TYR A CA 1
ATOM 582 C C . TYR A 1 74 ? 2.459 -13.369 17.940 1.00 85.31 74 TYR A C 1
ATOM 584 O O . TYR A 1 74 ? 3.003 -12.958 18.970 1.00 85.31 74 TYR A O 1
ATOM 592 N N . PRO A 1 75 ? 3.001 -13.135 16.721 1.00 81.00 75 PRO A N 1
ATOM 593 C CA . PRO A 1 75 ? 4.237 -12.364 16.541 1.00 81.00 75 PRO A CA 1
ATOM 594 C C . PRO A 1 75 ? 4.218 -10.967 17.182 1.00 81.00 75 PRO A C 1
ATOM 596 O O . PRO A 1 75 ? 5.190 -10.589 17.838 1.00 81.00 75 PRO A O 1
ATOM 599 N N . ASP A 1 76 ? 3.099 -10.236 17.086 1.00 79.94 76 ASP A N 1
ATOM 600 C CA . ASP A 1 76 ? 2.968 -8.888 17.665 1.00 79.94 76 ASP A CA 1
ATOM 601 C C . ASP A 1 76 ? 3.168 -8.913 19.191 1.00 79.94 76 ASP A C 1
ATOM 603 O O . ASP A 1 76 ? 3.747 -8.001 19.791 1.00 79.94 76 ASP A O 1
ATOM 607 N N . ARG A 1 77 ? 2.710 -9.987 19.844 1.00 75.94 77 ARG A N 1
ATOM 608 C CA . ARG A 1 77 ? 2.833 -10.157 21.296 1.00 75.94 77 ARG A CA 1
ATOM 609 C C . ARG A 1 77 ? 4.248 -10.516 21.726 1.00 75.94 77 ARG A C 1
ATOM 611 O O . ARG A 1 77 ? 4.686 -10.035 22.769 1.00 75.94 77 ARG A O 1
ATOM 618 N N . ILE A 1 78 ? 4.964 -11.316 20.937 1.00 73.81 78 ILE A N 1
ATOM 619 C CA . ILE A 1 78 ? 6.373 -11.642 21.205 1.00 73.81 78 ILE A CA 1
ATOM 620 C C . ILE A 1 78 ? 7.235 -10.381 21.086 1.00 73.81 78 ILE A C 1
ATOM 622 O O . ILE A 1 78 ? 8.031 -10.103 21.984 1.00 73.81 78 ILE A O 1
ATOM 626 N N . GLU A 1 79 ? 7.036 -9.581 20.031 1.00 64.81 79 GLU A N 1
ATOM 627 C CA . GLU A 1 79 ? 7.737 -8.299 19.875 1.00 64.81 79 GLU A CA 1
ATOM 628 C C . GLU A 1 79 ? 7.499 -7.367 21.066 1.00 64.81 79 GLU A C 1
ATOM 630 O O . GLU A 1 79 ? 8.422 -6.694 21.520 1.00 64.81 79 GLU A O 1
ATOM 635 N N . SER A 1 80 ? 6.277 -7.355 21.597 1.00 58.94 80 SER A N 1
ATOM 636 C CA . SER A 1 80 ? 5.897 -6.516 22.737 1.00 58.94 80 SER A CA 1
ATOM 637 C C . SER A 1 80 ? 6.552 -6.958 24.054 1.00 58.94 80 SER A C 1
ATOM 639 O O . SER A 1 80 ? 6.878 -6.116 24.889 1.00 58.94 80 SER A O 1
ATOM 641 N N . LEU A 1 81 ? 6.762 -8.265 24.250 1.00 55.53 81 LEU A N 1
ATOM 642 C CA . LEU A 1 81 ? 7.357 -8.834 25.467 1.00 55.53 81 LEU A CA 1
ATOM 643 C C . LEU A 1 81 ? 8.886 -8.689 25.514 1.00 55.53 81 LEU A C 1
ATOM 645 O O . LEU A 1 81 ? 9.450 -8.541 26.595 1.00 55.53 81 LEU A O 1
ATOM 649 N N . ASN A 1 82 ? 9.555 -8.675 24.358 1.00 46.56 82 ASN A N 1
ATOM 650 C CA . ASN A 1 82 ? 11.018 -8.590 24.266 1.00 46.56 82 ASN A CA 1
ATOM 651 C C . ASN A 1 82 ? 11.588 -7.164 24.434 1.00 46.56 82 ASN A C 1
ATOM 653 O O . ASN A 1 82 ? 12.802 -6.973 24.367 1.00 46.56 82 ASN A O 1
ATOM 657 N N . ILE A 1 83 ? 10.749 -6.150 24.681 1.00 46.59 83 ILE A N 1
ATOM 658 C CA . ILE A 1 83 ? 11.173 -4.755 24.901 1.00 46.59 83 ILE A CA 1
ATOM 659 C C . ILE A 1 83 ? 11.289 -4.479 26.411 1.00 46.59 83 ILE A C 1
ATOM 661 O O . ILE A 1 83 ? 10.683 -3.567 26.968 1.00 46.59 83 ILE A O 1
ATOM 665 N N . THR A 1 84 ? 12.117 -5.256 27.105 1.00 37.66 84 THR A N 1
ATOM 666 C CA . THR A 1 84 ? 12.677 -4.856 28.402 1.00 37.66 84 THR A CA 1
ATOM 667 C C . THR A 1 84 ? 13.924 -4.004 28.149 1.00 37.66 84 THR A C 1
ATOM 669 O O . THR A 1 84 ? 15.022 -4.539 28.025 1.00 37.66 84 THR A O 1
ATOM 672 N N . GLY A 1 85 ? 13.772 -2.675 28.043 1.00 35.94 85 GLY A N 1
ATOM 673 C CA . GLY A 1 85 ? 14.901 -1.752 28.267 1.00 35.94 85 GLY A CA 1
ATOM 674 C C . GLY A 1 85 ? 15.203 -0.641 27.250 1.00 35.94 85 GLY A C 1
ATOM 675 O O . GLY A 1 85 ? 16.185 0.069 27.449 1.00 35.94 85 GLY A O 1
ATOM 676 N N . LYS A 1 86 ? 14.408 -0.407 26.197 1.00 31.41 86 LYS A N 1
ATOM 677 C CA . LYS A 1 86 ? 14.559 0.799 25.349 1.00 31.41 86 LYS A CA 1
ATOM 678 C C . LYS A 1 86 ? 13.213 1.462 25.077 1.00 31.41 86 LYS A C 1
ATOM 680 O O . LYS A 1 86 ? 12.222 0.780 24.845 1.00 31.41 86 LYS A O 1
ATOM 685 N N . VAL A 1 87 ? 13.220 2.795 25.161 1.00 34.44 87 VAL A N 1
ATOM 686 C CA . VAL A 1 87 ? 12.070 3.709 25.110 1.00 34.44 87 VAL A CA 1
ATOM 687 C C . VAL A 1 87 ? 11.035 3.250 24.084 1.00 34.44 87 VAL A C 1
ATOM 689 O O . VAL A 1 87 ? 11.319 3.119 22.896 1.00 34.44 87 VAL A O 1
ATOM 692 N N . ILE A 1 88 ? 9.852 2.986 24.630 1.00 35.16 88 ILE A N 1
ATOM 693 C CA . ILE A 1 88 ? 8.620 2.477 24.034 1.00 35.16 88 ILE A CA 1
ATOM 694 C C . ILE A 1 88 ? 8.482 2.887 22.560 1.00 35.16 88 ILE A C 1
ATOM 696 O O . ILE A 1 88 ? 8.330 4.071 22.250 1.00 35.16 88 ILE A O 1
ATOM 700 N N . LYS A 1 89 ? 8.469 1.887 21.658 1.00 35.56 89 LYS A N 1
ATOM 701 C CA . LYS A 1 89 ? 7.862 2.021 20.325 1.00 35.56 89 LYS A CA 1
ATOM 702 C C . LYS A 1 89 ? 6.453 2.563 20.558 1.00 35.56 89 LYS A C 1
ATOM 704 O O . LYS A 1 89 ? 5.597 1.878 21.111 1.00 35.56 89 LYS A O 1
ATOM 709 N N . SER A 1 90 ? 6.236 3.824 20.212 1.00 37.00 90 SER A N 1
ATOM 710 C CA . SER A 1 90 ? 4.958 4.491 20.406 1.00 37.00 90 SER A CA 1
ATOM 711 C C . SER A 1 90 ? 3.877 3.764 19.602 1.00 37.00 90 SER A C 1
ATOM 713 O O . SER A 1 90 ? 3.909 3.809 18.377 1.00 37.00 90 SER A O 1
ATOM 715 N N . HIS A 1 91 ? 2.953 3.106 20.307 1.00 40.53 91 HIS A N 1
ATOM 716 C CA . HIS A 1 91 ? 1.616 2.704 19.858 1.00 40.53 91 HIS A CA 1
ATOM 717 C C . HIS A 1 91 ? 1.533 2.089 18.453 1.00 40.53 91 HIS A C 1
ATOM 719 O O . HIS A 1 91 ? 0.984 2.689 17.531 1.00 40.53 91 HIS A O 1
ATOM 725 N N . HIS A 1 92 ? 1.992 0.847 18.306 1.00 45.22 92 HIS A N 1
ATOM 726 C CA . HIS A 1 92 ? 1.522 -0.003 17.216 1.00 45.22 92 HIS A CA 1
ATOM 727 C C . HIS A 1 92 ? 0.887 -1.275 17.781 1.00 45.22 92 HIS A C 1
ATOM 729 O O . HIS A 1 92 ? 1.545 -2.065 18.448 1.00 45.22 92 HIS A O 1
ATOM 735 N N . ASN 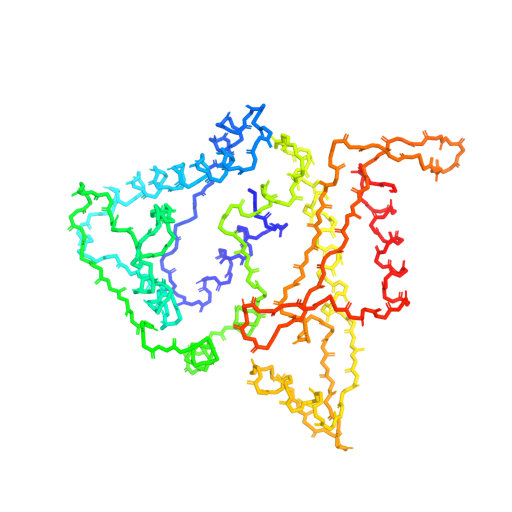A 1 93 ? -0.415 -1.409 17.508 1.00 44.88 93 ASN A N 1
ATOM 736 C CA . ASN A 1 93 ? -1.325 -2.540 17.732 1.00 44.88 93 ASN A CA 1
ATOM 737 C C . ASN A 1 93 ? -1.564 -2.986 19.184 1.00 44.88 93 ASN A C 1
ATOM 739 O O . ASN A 1 93 ? -2.701 -3.293 19.522 1.00 44.88 93 ASN A O 1
ATOM 743 N N . VAL A 1 94 ? -0.562 -2.918 20.058 1.00 37.53 94 VAL A N 1
ATOM 744 C CA . VAL A 1 94 ? -0.632 -3.325 21.469 1.00 37.53 94 VAL A CA 1
ATOM 745 C C . VAL A 1 94 ? -0.359 -2.103 22.350 1.00 37.53 94 VAL A C 1
ATOM 747 O O . VAL A 1 94 ? 0.676 -1.968 22.993 1.00 37.53 94 VAL A O 1
ATOM 750 N N . GLY A 1 95 ? -1.254 -1.121 22.304 1.00 44.00 95 GLY A N 1
ATOM 751 C CA . GLY A 1 95 ? -1.119 0.124 23.058 1.00 44.00 95 GLY A CA 1
ATOM 752 C C . GLY A 1 95 ? -2.503 0.672 23.320 1.00 44.00 95 GLY A C 1
ATOM 753 O O . GLY A 1 95 ? -3.162 1.104 22.380 1.00 44.00 95 GLY A O 1
ATOM 754 N N . GLY A 1 96 ? -2.944 0.535 24.570 1.00 52.44 96 GLY A N 1
ATOM 755 C CA . GLY A 1 96 ? -4.335 0.624 24.991 1.00 52.44 96 GLY A CA 1
ATOM 756 C C . GLY A 1 96 ? -5.107 1.823 24.449 1.00 52.44 96 GLY A C 1
ATOM 757 O O . GLY A 1 96 ? -4.562 2.894 24.189 1.00 52.44 96 GLY A O 1
ATOM 758 N N . LEU A 1 97 ? -6.413 1.599 24.319 1.00 56.03 97 LEU A N 1
ATOM 759 C CA . LEU A 1 97 ? -7.423 2.609 24.039 1.00 56.03 97 LEU A CA 1
ATOM 760 C C . LEU A 1 97 ? -7.154 3.903 24.831 1.00 56.03 97 LEU A C 1
ATOM 762 O O . LEU A 1 97 ? -6.763 3.822 26.003 1.00 56.03 97 LEU A O 1
ATOM 766 N N . PRO A 1 98 ? -7.421 5.089 24.253 1.00 60.00 98 PRO A N 1
ATOM 767 C CA . PRO A 1 98 ? -7.560 6.310 25.036 1.00 60.00 98 PRO A CA 1
ATOM 768 C C . PRO A 1 98 ? -8.397 6.009 26.282 1.00 60.00 98 PRO A C 1
ATOM 770 O O . PRO A 1 98 ? -9.471 5.415 26.168 1.00 60.00 98 PRO A O 1
ATOM 773 N N . LYS A 1 99 ? -7.900 6.388 27.471 1.00 61.28 99 LYS A N 1
ATOM 774 C CA . LYS A 1 99 ? -8.529 6.059 28.770 1.00 61.28 99 LYS A CA 1
ATOM 775 C C . LYS A 1 99 ? -10.021 6.415 28.826 1.00 61.28 99 LYS A C 1
ATOM 777 O O . LYS A 1 99 ? -10.767 5.829 29.596 1.00 61.28 99 LYS A O 1
ATOM 782 N N . GLU A 1 100 ? -10.438 7.360 27.992 1.00 63.78 100 GLU A N 1
ATOM 783 C CA . GLU A 1 100 ? -11.798 7.874 27.859 1.00 63.78 100 GLU A CA 1
ATOM 784 C C . GLU A 1 100 ? -12.778 6.929 27.142 1.00 63.78 100 GLU A C 1
ATOM 786 O O . GLU A 1 100 ? -13.984 7.133 27.242 1.00 63.78 100 GLU A O 1
ATOM 791 N N . MET A 1 101 ? -12.307 5.914 26.405 1.00 67.94 101 MET A N 1
ATOM 792 C CA . MET A 1 101 ? -13.191 5.087 25.571 1.00 67.94 101 MET A CA 1
ATOM 793 C C . MET A 1 101 ? -13.970 4.019 26.348 1.00 67.94 101 MET A C 1
ATOM 795 O O . MET A 1 101 ? -14.973 3.540 25.833 1.00 67.94 101 MET A O 1
ATOM 799 N N . ASN A 1 102 ? -13.552 3.638 27.563 1.00 75.56 102 ASN A N 1
ATOM 800 C CA . ASN A 1 102 ? -14.222 2.620 28.397 1.00 75.56 102 ASN A CA 1
ATOM 801 C C . ASN A 1 102 ? -14.574 1.292 27.668 1.00 75.56 102 ASN A C 1
ATOM 803 O O . ASN A 1 102 ? -15.517 0.605 28.058 1.00 75.56 102 ASN A O 1
ATOM 807 N N . LEU A 1 103 ? -13.827 0.910 26.623 1.00 82.38 103 LEU A N 1
ATOM 808 C CA . LEU A 1 103 ? -14.024 -0.339 25.873 1.00 82.38 103 LEU A CA 1
ATOM 809 C C . LEU A 1 103 ? -13.113 -1.456 26.402 1.00 82.38 103 LEU A C 1
ATOM 811 O O . LEU A 1 103 ? -11.972 -1.213 26.795 1.00 82.38 103 LEU A O 1
ATOM 815 N N . GLN A 1 104 ? -13.596 -2.697 26.362 1.00 85.94 104 GLN A N 1
ATOM 816 C CA . GLN A 1 104 ? -12.805 -3.897 26.646 1.00 85.94 104 GLN A CA 1
ATOM 817 C C . GLN A 1 104 ? -12.153 -4.428 25.362 1.00 85.94 104 GLN A C 1
ATOM 819 O O . GLN A 1 104 ? -12.778 -4.440 24.305 1.00 85.94 104 GLN A O 1
ATOM 824 N N . LEU A 1 105 ? -10.899 -4.879 25.423 1.00 87.50 105 LEU A N 1
ATOM 825 C CA . LEU A 1 105 ? -10.201 -5.402 24.242 1.00 87.50 105 LEU A CA 1
ATOM 826 C C . LEU A 1 105 ? -10.625 -6.843 23.921 1.00 87.50 105 LEU A C 1
ATOM 828 O O . LEU A 1 105 ? -10.663 -7.702 24.802 1.00 87.50 105 LEU A O 1
ATOM 832 N N . CYS A 1 106 ? -10.897 -7.112 22.644 1.00 91.06 106 CYS A N 1
ATOM 833 C CA . CYS A 1 106 ? -11.174 -8.436 22.095 1.00 91.06 106 CYS A CA 1
ATOM 834 C C . CYS A 1 106 ? -10.148 -8.767 20.999 1.00 91.06 106 CYS A C 1
ATOM 836 O O . CYS A 1 106 ? -10.158 -8.174 19.924 1.00 91.06 106 CYS A O 1
ATOM 838 N N . GLU A 1 107 ? -9.256 -9.721 21.265 1.00 92.56 107 GLU A N 1
ATOM 839 C CA . GLU A 1 107 ? -8.152 -10.087 20.364 1.00 92.56 107 GLU A CA 1
ATOM 840 C C . GLU A 1 107 ? -8.239 -11.579 19.986 1.00 92.56 107 GLU A C 1
ATOM 842 O O . GLU A 1 107 ? -7.557 -12.416 20.591 1.00 92.56 107 GLU A O 1
ATOM 847 N N . PRO A 1 108 ? -9.108 -11.960 19.031 1.00 93.81 108 PRO A N 1
ATOM 848 C CA . PRO A 1 108 ? -9.389 -13.366 18.733 1.00 93.81 108 PRO A CA 1
ATOM 849 C C . PRO A 1 108 ? -8.222 -14.104 18.058 1.00 93.81 108 PRO A C 1
ATOM 851 O O . PRO A 1 108 ? -8.131 -15.323 18.169 1.00 93.81 108 PRO A O 1
ATOM 854 N N . LEU A 1 109 ? -7.311 -13.387 17.391 1.00 94.06 109 LEU A N 1
ATOM 855 C CA . LEU A 1 109 ? -6.215 -13.971 16.602 1.00 94.06 109 LEU A CA 1
ATOM 856 C C . LEU A 1 109 ? -4.872 -14.021 17.353 1.00 94.06 109 LEU A C 1
ATOM 858 O O . LEU A 1 109 ? -3.864 -14.451 16.796 1.00 94.06 109 LEU A O 1
ATOM 862 N N . LYS A 1 110 ? -4.848 -13.620 18.631 1.00 91.69 110 LYS A N 1
ATOM 863 C CA . LYS A 1 110 ? -3.624 -13.343 19.411 1.00 91.69 110 LYS A CA 1
ATOM 864 C C . LYS A 1 110 ? -2.675 -14.522 19.642 1.00 91.69 110 LYS A C 1
ATOM 866 O O . LYS A 1 110 ? -1.599 -14.329 20.205 1.00 91.69 110 LYS A O 1
ATOM 871 N N . TRP A 1 111 ? -3.098 -15.731 19.290 1.00 91.94 111 TRP A N 1
ATOM 872 C CA . TRP A 1 111 ? -2.344 -16.977 19.450 1.00 91.94 111 TRP A CA 1
ATOM 873 C C . TRP A 1 111 ? -1.979 -17.633 18.118 1.00 91.94 111 TRP A C 1
ATOM 875 O O . TRP A 1 111 ? -1.448 -18.734 18.123 1.00 91.94 111 TRP A O 1
ATOM 885 N N . LEU A 1 112 ? -2.268 -16.966 17.000 1.00 90.38 112 LEU A N 1
ATOM 886 C CA . LEU A 1 112 ? -2.044 -17.492 15.662 1.00 90.38 112 LEU A CA 1
ATOM 887 C C . LEU A 1 112 ? -0.842 -16.821 14.994 1.00 90.38 112 LEU A C 1
ATOM 889 O O . LEU A 1 112 ? -0.636 -15.610 15.139 1.00 90.38 112 LEU A O 1
ATOM 893 N N . PHE A 1 113 ? -0.088 -17.593 14.215 1.00 86.44 113 PHE A N 1
ATOM 894 C CA . PHE A 1 113 ? 0.860 -17.066 13.233 1.00 86.44 113 PHE A CA 1
ATOM 895 C C . PHE A 1 113 ? 0.148 -16.609 11.950 1.00 86.44 113 PHE A C 1
ATOM 897 O O . PHE A 1 113 ? -1.038 -16.865 11.723 1.00 86.44 113 PHE A O 1
ATOM 904 N N . LYS A 1 114 ? 0.865 -15.864 11.098 1.00 83.06 114 LYS A N 1
ATOM 905 C CA . LYS A 1 114 ? 0.278 -15.201 9.922 1.00 83.06 114 LYS A CA 1
ATOM 906 C C . LYS A 1 114 ? -0.294 -16.191 8.904 1.00 83.06 114 LYS A C 1
ATOM 908 O O . LYS A 1 114 ? -1.345 -15.921 8.327 1.00 83.06 114 LYS A O 1
ATOM 913 N N . ASP A 1 115 ? 0.380 -17.310 8.685 1.00 82.12 115 ASP A N 1
ATOM 914 C CA . ASP A 1 115 ? -0.076 -18.408 7.832 1.00 82.12 115 ASP A CA 1
ATOM 915 C C . ASP A 1 115 ? -1.370 -19.041 8.372 1.00 82.12 115 ASP A C 1
ATOM 917 O O . ASP A 1 115 ? -2.285 -19.336 7.604 1.00 82.12 115 ASP A O 1
ATOM 921 N N . GLU A 1 116 ? -1.504 -19.172 9.692 1.00 88.75 116 GLU A N 1
ATOM 922 C CA . GLU A 1 116 ? -2.704 -19.722 10.329 1.00 88.75 116 GLU A CA 1
ATOM 923 C C . GLU A 1 116 ? -3.886 -18.759 10.235 1.00 88.75 116 GLU A C 1
ATOM 925 O O . GLU A 1 116 ? -4.998 -19.179 9.922 1.00 88.75 116 GLU A O 1
ATOM 930 N N . VAL A 1 117 ? -3.643 -17.456 10.404 1.00 90.56 117 VAL A N 1
ATOM 931 C CA . VAL A 1 117 ? -4.662 -16.422 10.168 1.00 90.56 117 VAL A CA 1
ATOM 932 C C . VAL A 1 117 ? -5.174 -16.477 8.729 1.00 90.56 117 VAL A C 1
ATOM 934 O O . VAL A 1 117 ? -6.378 -16.352 8.505 1.00 90.56 117 VAL A O 1
ATOM 937 N N . ARG A 1 118 ? -4.295 -16.722 7.745 1.00 88.94 118 ARG A N 1
ATOM 938 C CA . ARG A 1 118 ? -4.718 -16.921 6.348 1.00 88.94 118 ARG A CA 1
ATOM 939 C C . ARG A 1 118 ? -5.617 -18.150 6.201 1.00 88.94 118 ARG A C 1
ATOM 941 O O . ARG A 1 118 ? -6.643 -18.063 5.532 1.00 88.94 118 ARG A O 1
ATOM 948 N N . ARG A 1 119 ? -5.282 -19.273 6.852 1.00 88.88 119 ARG A N 1
ATOM 949 C CA . ARG A 1 119 ? -6.126 -20.485 6.847 1.00 88.88 119 ARG A CA 1
ATOM 950 C C . ARG A 1 119 ? -7.500 -20.237 7.473 1.00 88.88 119 ARG A C 1
ATOM 952 O O . ARG A 1 119 ? -8.493 -20.679 6.904 1.00 88.88 119 ARG A O 1
ATOM 959 N N . VAL A 1 120 ? -7.562 -19.499 8.585 1.00 92.81 120 VAL A N 1
ATOM 960 C CA . VAL A 1 120 ? -8.831 -19.089 9.214 1.00 92.81 120 VAL A CA 1
ATOM 961 C C . VAL A 1 120 ? -9.653 -18.214 8.267 1.00 92.81 120 VAL A C 1
ATOM 963 O O . VAL A 1 120 ? -10.841 -18.456 8.089 1.00 92.81 120 VAL A O 1
ATOM 966 N N . GLY A 1 121 ? -9.033 -17.241 7.591 1.00 91.62 121 GLY A N 1
ATOM 967 C CA . GLY A 1 121 ? -9.730 -16.422 6.595 1.00 91.62 121 GLY A CA 1
ATOM 968 C C . GLY A 1 121 ? -10.378 -17.264 5.490 1.00 91.62 121 GLY A C 1
ATOM 969 O O . GLY A 1 121 ? -11.542 -17.053 5.154 1.00 91.62 121 GLY A O 1
ATOM 970 N N . ARG A 1 122 ? -9.664 -18.278 4.980 1.00 90.62 122 ARG A N 1
ATOM 971 C CA . ARG A 1 122 ? -10.195 -19.196 3.957 1.00 90.62 122 ARG A CA 1
ATOM 972 C C . ARG A 1 122 ? -11.341 -20.054 4.468 1.00 90.62 122 ARG A C 1
ATOM 974 O O . ARG A 1 122 ? -12.335 -20.201 3.765 1.00 90.62 122 ARG A O 1
ATOM 981 N N . SER A 1 123 ? -11.239 -20.600 5.682 1.00 92.12 123 SER A N 1
ATOM 982 C CA . SER A 1 123 ? -12.327 -21.405 6.254 1.00 92.12 123 SER A CA 1
ATOM 983 C C . SER A 1 123 ? -13.585 -20.580 6.535 1.00 92.12 123 SER A C 1
ATOM 985 O O . SER A 1 123 ? -14.682 -21.130 6.548 1.00 92.12 123 SER A O 1
ATOM 987 N N . MET A 1 124 ? -13.439 -19.262 6.704 1.00 90.94 124 MET A N 1
ATOM 988 C CA . MET A 1 124 ? -14.542 -18.305 6.821 1.00 90.94 124 MET A CA 1
ATOM 989 C C . MET A 1 124 ? -15.078 -17.809 5.467 1.00 90.94 124 MET A C 1
ATOM 991 O O . MET A 1 124 ? -15.971 -16.966 5.447 1.00 90.94 124 MET A O 1
ATOM 995 N N . GLY A 1 125 ? -14.550 -18.301 4.341 1.00 88.31 125 GLY A N 1
ATOM 996 C CA . GLY A 1 125 ? -14.985 -17.896 3.003 1.00 88.31 125 GLY A CA 1
ATOM 997 C C . GLY A 1 125 ? -14.548 -16.485 2.600 1.00 88.31 125 GLY A C 1
ATOM 998 O O . GLY A 1 125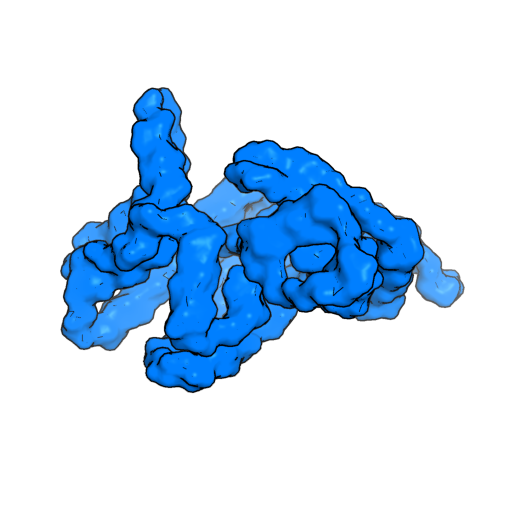 ? -15.172 -15.885 1.727 1.00 88.31 125 GLY A O 1
ATOM 999 N N . MET A 1 126 ? -13.501 -15.929 3.222 1.00 89.62 126 MET A N 1
ATOM 1000 C CA . MET A 1 126 ? -12.981 -14.622 2.817 1.00 89.62 126 MET A CA 1
ATOM 1001 C C . MET A 1 126 ? -12.404 -14.680 1.392 1.00 89.62 126 MET A C 1
ATOM 1003 O O . MET A 1 126 ? -11.703 -15.639 1.060 1.00 89.62 126 MET A O 1
ATOM 1007 N N . PRO A 1 127 ? -12.621 -13.639 0.568 1.00 87.31 127 PRO A N 1
ATOM 1008 C CA . PRO A 1 127 ? -12.024 -13.549 -0.758 1.00 87.31 127 PRO A CA 1
ATOM 1009 C C . PRO A 1 127 ? -10.497 -13.685 -0.738 1.00 87.31 127 PRO A C 1
ATOM 1011 O O . PRO A 1 127 ? -9.799 -13.024 0.036 1.00 87.31 127 PRO A O 1
ATOM 1014 N N . GLU A 1 128 ? -9.960 -14.510 -1.634 1.00 85.88 128 GLU A N 1
ATOM 1015 C CA . GLU A 1 128 ? -8.535 -14.856 -1.649 1.00 85.88 128 GLU A CA 1
ATOM 1016 C C . GLU A 1 128 ? -7.623 -13.638 -1.877 1.00 85.88 128 GLU A C 1
ATOM 1018 O O . GLU A 1 128 ? -6.528 -13.547 -1.311 1.00 85.88 128 GLU A O 1
ATOM 1023 N N . HIS A 1 129 ? -8.088 -12.648 -2.648 1.00 84.81 129 HIS A N 1
ATOM 1024 C CA . HIS A 1 129 ? -7.341 -11.413 -2.891 1.00 84.81 129 HIS A CA 1
ATOM 1025 C C . HIS A 1 129 ? -7.187 -10.549 -1.634 1.00 84.81 129 HIS A C 1
ATOM 1027 O O . HIS A 1 129 ? -6.252 -9.752 -1.572 1.00 84.81 129 HIS A O 1
ATOM 1033 N N . LEU A 1 130 ? -8.048 -10.709 -0.621 1.00 86.69 130 LEU A N 1
ATOM 1034 C CA . LEU A 1 130 ? -7.895 -10.048 0.679 1.00 86.69 130 LEU A CA 1
ATOM 1035 C C . LEU A 1 130 ? -6.851 -10.750 1.554 1.00 86.69 130 LEU A C 1
ATOM 1037 O O . LEU A 1 130 ? -6.088 -10.091 2.262 1.00 86.69 130 LEU A O 1
ATOM 1041 N N . ILE A 1 131 ? -6.785 -12.080 1.475 1.00 87.88 131 ILE A N 1
ATOM 1042 C CA . ILE A 1 131 ? -5.904 -12.930 2.291 1.00 87.88 131 ILE A CA 1
ATOM 1043 C C . ILE A 1 131 ? -4.435 -12.805 1.855 1.00 87.88 131 ILE A C 1
ATOM 1045 O O . ILE A 1 131 ? -3.522 -12.759 2.689 1.00 87.88 131 ILE A O 1
ATOM 1049 N N . THR A 1 132 ? -4.204 -12.734 0.544 1.00 85.75 132 THR A N 1
ATOM 1050 C CA . THR A 1 132 ? -2.868 -12.737 -0.084 1.00 85.75 132 THR A CA 1
ATOM 1051 C C . THR A 1 132 ? -2.272 -11.345 -0.286 1.00 85.75 132 THR A C 1
ATOM 1053 O O . THR A 1 132 ? -1.137 -11.215 -0.743 1.00 85.75 132 THR A O 1
ATOM 1056 N N . ARG A 1 133 ? -2.990 -10.277 0.082 1.00 89.19 133 ARG A N 1
ATOM 1057 C CA . ARG A 1 133 ? -2.489 -8.899 -0.013 1.00 89.19 133 ARG A CA 1
ATOM 1058 C C . ARG A 1 133 ? -1.170 -8.721 0.746 1.00 89.19 133 ARG A C 1
ATOM 1060 O O . ARG A 1 133 ? -1.054 -9.059 1.925 1.00 89.19 133 ARG A O 1
ATOM 1067 N N . HIS A 1 134 ? -0.196 -8.100 0.079 1.00 91.38 134 HIS A N 1
ATOM 1068 C CA . HIS A 1 134 ? 1.042 -7.646 0.710 1.00 91.38 134 HIS A CA 1
ATOM 1069 C C . HIS A 1 134 ? 0.739 -6.687 1.864 1.00 91.38 134 HIS A C 1
ATOM 1071 O O . HIS A 1 134 ? -0.146 -5.826 1.721 1.00 91.38 134 HIS A O 1
ATOM 1077 N N . PRO A 1 135 ? 1.511 -6.760 2.964 1.00 88.19 135 PRO A N 1
ATOM 1078 C CA . PRO A 1 135 ? 1.365 -5.841 4.080 1.00 88.19 135 PRO A CA 1
ATOM 1079 C C . PRO A 1 135 ? 1.536 -4.393 3.610 1.00 88.19 135 PRO A C 1
ATOM 1081 O O . PRO A 1 135 ? 2.412 -4.071 2.801 1.00 88.19 135 PRO A O 1
ATOM 1084 N N . PHE A 1 136 ? 0.700 -3.504 4.139 1.00 90.75 136 PHE A N 1
ATOM 1085 C CA . PHE A 1 136 ? 0.761 -2.069 3.883 1.00 90.75 136 PHE A CA 1
ATOM 1086 C C . PHE A 1 136 ? 1.097 -1.334 5.186 1.00 90.75 136 PHE A C 1
ATOM 1088 O O . PHE A 1 136 ? 0.521 -1.668 6.222 1.00 90.75 136 PHE A O 1
ATOM 1095 N N . PRO A 1 137 ? 2.033 -0.369 5.181 1.00 89.50 137 PRO A N 1
ATOM 1096 C CA . PRO A 1 137 ? 2.382 0.358 6.396 1.00 89.50 137 PRO A CA 1
ATOM 1097 C C . PRO A 1 137 ? 1.194 1.188 6.900 1.00 89.50 137 PRO A C 1
ATOM 1099 O O . PRO A 1 137 ? 0.457 1.751 6.097 1.00 89.50 137 PRO A O 1
ATOM 1102 N N . GLY A 1 138 ? 1.058 1.333 8.223 1.00 88.94 138 GLY A N 1
ATOM 1103 C CA . GLY A 1 138 ? 0.009 2.161 8.840 1.00 88.94 138 GLY A CA 1
ATOM 1104 C C . GLY A 1 138 ? -0.016 3.611 8.326 1.00 88.94 138 GLY A C 1
ATOM 1105 O O . GLY A 1 138 ? -1.065 4.071 7.891 1.00 88.94 138 GLY A O 1
ATOM 1106 N N . PRO A 1 139 ? 1.136 4.312 8.251 1.00 92.94 139 PRO A N 1
ATOM 1107 C CA . PRO A 1 139 ? 1.225 5.630 7.611 1.00 92.94 139 PRO A CA 1
ATOM 1108 C C . PRO A 1 139 ? 0.958 5.656 6.092 1.00 92.94 139 PRO A C 1
ATOM 1110 O O . PRO A 1 139 ? 0.998 6.717 5.467 1.00 92.94 139 PRO A O 1
ATOM 1113 N N . GLY A 1 140 ? 0.742 4.495 5.475 1.00 94.88 140 GLY A N 1
ATOM 1114 C CA . GLY A 1 140 ? 0.452 4.335 4.059 1.00 94.88 140 GLY A CA 1
ATOM 1115 C C . GLY A 1 140 ? 1.526 4.910 3.142 1.00 94.88 140 GLY A C 1
ATOM 1116 O O . GLY A 1 140 ? 2.725 4.699 3.335 1.00 94.88 140 GLY A O 1
ATOM 1117 N N . LEU A 1 141 ? 1.090 5.650 2.123 1.00 97.06 141 LEU A N 1
ATOM 1118 C CA . LEU A 1 141 ? 1.988 6.253 1.136 1.00 97.06 141 LEU A CA 1
ATOM 1119 C C . LEU A 1 141 ? 2.862 7.385 1.703 1.00 97.06 141 LEU A C 1
ATOM 1121 O O . LEU A 1 141 ? 3.872 7.722 1.095 1.00 97.06 141 LEU A O 1
ATOM 1125 N N . ALA A 1 142 ? 2.555 7.931 2.884 1.00 96.56 142 ALA A N 1
ATOM 1126 C CA . ALA A 1 142 ? 3.302 9.051 3.472 1.00 96.56 142 ALA A CA 1
ATOM 1127 C C . ALA A 1 142 ? 4.788 8.750 3.703 1.00 96.56 142 ALA A C 1
ATOM 1129 O O . ALA A 1 142 ? 5.647 9.626 3.605 1.00 96.56 142 ALA A O 1
ATOM 1130 N N . VAL A 1 143 ? 5.080 7.492 4.041 1.00 94.88 143 VAL A N 1
ATOM 1131 C CA . VAL A 1 143 ? 6.442 6.990 4.276 1.00 94.88 143 VAL A CA 1
ATOM 1132 C C . VAL A 1 143 ? 7.107 6.481 2.996 1.00 94.88 143 VAL A C 1
ATOM 1134 O O . VAL A 1 143 ? 8.273 6.104 3.021 1.00 94.88 143 VAL A O 1
ATOM 1137 N N . ARG A 1 144 ? 6.374 6.472 1.879 1.00 97.38 144 ARG A N 1
ATOM 1138 C CA . ARG A 1 144 ? 6.868 6.149 0.534 1.00 97.38 144 ARG A CA 1
ATOM 1139 C C . ARG A 1 144 ? 7.052 7.400 -0.338 1.00 97.38 144 ARG A C 1
ATOM 1141 O O . ARG A 1 144 ? 7.525 7.288 -1.460 1.00 97.38 144 ARG A O 1
ATOM 1148 N N . ILE A 1 145 ? 6.710 8.584 0.167 1.00 98.19 145 ILE A N 1
ATOM 1149 C CA . ILE A 1 145 ? 6.993 9.875 -0.469 1.00 98.19 145 ILE A CA 1
ATOM 1150 C C . ILE A 1 145 ? 8.085 10.561 0.348 1.00 98.19 145 ILE A C 1
ATOM 1152 O O . ILE A 1 145 ? 7.910 10.827 1.542 1.00 98.19 145 ILE A O 1
ATOM 1156 N N . LEU A 1 146 ? 9.226 10.830 -0.282 1.00 97.19 146 LEU A N 1
ATOM 1157 C CA . LEU A 1 146 ? 10.315 11.571 0.352 1.00 97.19 146 LEU A CA 1
ATOM 1158 C C . LEU A 1 146 ? 9.971 13.058 0.372 1.00 97.19 146 LEU A C 1
ATOM 1160 O O . LEU A 1 146 ? 9.549 13.593 -0.647 1.00 97.19 146 LEU A O 1
ATOM 1164 N N . GLY A 1 147 ? 10.173 13.722 1.510 1.00 96.19 147 GLY A N 1
ATOM 1165 C CA . GLY A 1 147 ? 9.793 15.123 1.700 1.00 96.19 147 GLY A CA 1
ATOM 1166 C C . GLY A 1 147 ? 8.341 15.307 2.146 1.00 96.19 147 GLY A C 1
ATOM 1167 O O . GLY A 1 147 ? 7.771 14.444 2.826 1.00 96.19 147 GLY A O 1
ATOM 1168 N N . ASP A 1 148 ? 7.788 16.467 1.802 1.00 96.75 148 ASP A N 1
ATOM 1169 C CA . ASP A 1 148 ? 6.429 16.906 2.116 1.00 96.75 148 ASP A CA 1
ATOM 1170 C C . ASP A 1 148 ? 5.372 16.142 1.313 1.00 96.75 148 ASP A C 1
ATOM 1172 O O . ASP A 1 148 ? 5.622 15.617 0.223 1.00 96.75 148 ASP A O 1
ATOM 1176 N N . ILE A 1 149 ? 4.170 16.089 1.879 1.00 97.75 149 ILE A N 1
ATOM 1177 C CA . ILE A 1 149 ? 3.042 15.348 1.330 1.00 97.75 149 ILE A CA 1
ATOM 1178 C C . ILE A 1 149 ? 2.049 16.326 0.712 1.00 97.75 149 ILE A C 1
ATOM 1180 O O . ILE A 1 149 ? 1.463 17.148 1.412 1.00 97.75 149 ILE A O 1
ATOM 1184 N N . THR A 1 150 ? 1.802 16.182 -0.589 1.00 97.62 150 THR A N 1
ATOM 1185 C CA . THR A 1 150 ? 0.775 16.942 -1.311 1.00 97.62 150 THR A CA 1
ATOM 1186 C C . THR A 1 150 ? -0.175 15.996 -2.050 1.00 97.62 150 THR A C 1
ATOM 1188 O O . THR A 1 150 ? 0.224 14.871 -2.379 1.00 97.62 150 THR A O 1
ATOM 1191 N N . PRO A 1 151 ? -1.415 16.423 -2.357 1.00 97.62 151 PRO A N 1
ATOM 1192 C CA . PRO A 1 151 ? -2.343 15.623 -3.159 1.00 97.62 151 PRO A CA 1
ATOM 1193 C C . PRO A 1 151 ? -1.750 15.188 -4.504 1.00 97.62 151 PRO A C 1
ATOM 1195 O O . PRO A 1 151 ? -1.918 14.043 -4.916 1.00 97.62 151 PRO A O 1
ATOM 1198 N N . GLU A 1 152 ? -0.984 16.069 -5.152 1.00 97.44 152 GLU A N 1
ATOM 1199 C CA . GLU A 1 152 ? -0.307 15.771 -6.414 1.00 97.44 152 GLU A CA 1
ATOM 1200 C C . GLU A 1 152 ? 0.728 14.648 -6.267 1.00 97.44 152 GLU A C 1
ATOM 1202 O O . GLU A 1 152 ? 0.687 13.678 -7.022 1.00 97.44 152 GLU A O 1
ATOM 1207 N N . LYS A 1 153 ? 1.618 14.728 -5.269 1.00 98.12 153 LYS A N 1
ATOM 1208 C CA . LYS A 1 153 ? 2.638 13.695 -5.016 1.00 98.12 153 LYS A CA 1
ATOM 1209 C C . LYS A 1 153 ? 2.010 12.353 -4.647 1.00 98.12 153 LYS A C 1
ATOM 1211 O O . LYS A 1 153 ? 2.498 11.306 -5.066 1.00 98.12 153 LYS A O 1
ATOM 1216 N N . VAL A 1 154 ? 0.914 12.380 -3.884 1.00 98.25 154 VAL A N 1
ATOM 1217 C CA . VAL A 1 154 ? 0.145 11.174 -3.555 1.00 98.25 154 VAL A CA 1
ATOM 1218 C C . VAL A 1 154 ? -0.455 10.560 -4.816 1.00 98.25 154 VAL A C 1
ATOM 1220 O O . VAL A 1 154 ? -0.292 9.359 -5.004 1.00 98.25 154 VAL A O 1
ATOM 1223 N N . ARG A 1 155 ? -1.068 11.358 -5.699 1.00 98.19 155 ARG A N 1
ATOM 1224 C CA . ARG A 1 155 ? -1.597 10.880 -6.986 1.00 98.19 155 ARG A CA 1
ATOM 1225 C C . ARG A 1 155 ? -0.499 10.247 -7.844 1.00 98.19 155 ARG A C 1
ATOM 1227 O O . ARG A 1 155 ? -0.678 9.129 -8.309 1.00 98.19 155 ARG A O 1
ATOM 1234 N N . ILE A 1 156 ? 0.636 10.933 -8.013 1.00 98.38 156 ILE A N 1
ATOM 1235 C CA . ILE A 1 156 ? 1.780 10.429 -8.790 1.00 98.38 156 ILE A CA 1
ATOM 1236 C C . ILE A 1 156 ? 2.200 9.048 -8.281 1.00 98.38 156 ILE A C 1
ATOM 1238 O O . ILE A 1 156 ? 2.307 8.096 -9.053 1.00 98.38 156 ILE A O 1
ATOM 1242 N N . LEU A 1 157 ? 2.395 8.924 -6.965 1.00 98.44 157 LEU A N 1
ATOM 1243 C CA . LEU A 1 157 ? 2.809 7.661 -6.374 1.00 98.44 157 LEU A CA 1
ATOM 1244 C C . LEU A 1 157 ? 1.719 6.584 -6.480 1.00 98.44 157 LEU A C 1
ATOM 1246 O O . LEU A 1 157 ? 2.043 5.431 -6.728 1.00 98.44 157 LEU A O 1
ATOM 1250 N N . GLN A 1 158 ? 0.441 6.936 -6.316 1.00 98.56 158 GLN A N 1
ATOM 1251 C CA . GLN A 1 158 ? -0.678 6.004 -6.490 1.00 98.56 158 GLN A CA 1
ATOM 1252 C C . GLN A 1 158 ? -0.735 5.435 -7.909 1.00 98.56 158 GLN A C 1
ATOM 1254 O O . GLN A 1 158 ? -0.955 4.238 -8.066 1.00 98.56 158 GLN A O 1
ATOM 1259 N N . ASP A 1 159 ? -0.534 6.275 -8.924 1.00 98.62 159 ASP A N 1
ATOM 1260 C CA . ASP A 1 159 ? -0.545 5.859 -10.325 1.00 98.62 159 ASP A CA 1
ATOM 1261 C C . ASP A 1 159 ? 0.643 4.933 -10.646 1.00 98.62 159 ASP A C 1
ATOM 1263 O O . ASP A 1 159 ? 0.459 3.892 -11.278 1.00 98.62 159 ASP A O 1
ATOM 1267 N N . ALA A 1 160 ? 1.842 5.260 -10.152 1.00 98.56 160 ALA A N 1
ATOM 1268 C CA . ALA A 1 160 ? 3.029 4.422 -10.328 1.00 98.56 160 ALA A CA 1
ATOM 1269 C C . ALA A 1 160 ? 2.942 3.088 -9.556 1.00 98.56 160 ALA A C 1
ATOM 1271 O O . ALA A 1 160 ? 3.275 2.036 -10.104 1.00 98.56 160 ALA A O 1
ATOM 1272 N N . ASP A 1 161 ? 2.480 3.110 -8.296 1.00 98.44 161 ASP A N 1
ATOM 1273 C CA . ASP A 1 161 ? 2.261 1.906 -7.478 1.00 98.44 161 ASP A CA 1
ATOM 1274 C C . ASP A 1 161 ? 1.224 0.985 -8.124 1.00 98.44 161 ASP A C 1
ATOM 1276 O O . ASP A 1 161 ? 1.456 -0.216 -8.204 1.00 98.44 161 ASP A O 1
ATOM 1280 N N . ASP A 1 162 ? 0.127 1.532 -8.654 1.00 98.44 162 ASP A N 1
ATOM 1281 C CA . ASP A 1 162 ? -0.900 0.744 -9.338 1.00 98.44 162 ASP A CA 1
ATOM 1282 C C . ASP A 1 162 ? -0.342 0.003 -10.561 1.00 98.44 162 ASP A C 1
ATOM 1284 O O . ASP A 1 162 ? -0.516 -1.210 -10.668 1.00 98.44 162 ASP A O 1
ATOM 1288 N N . ILE A 1 163 ? 0.390 0.693 -11.445 1.00 98.62 163 ILE A N 1
ATOM 1289 C CA . ILE A 1 163 ? 1.026 0.066 -12.617 1.00 98.62 163 ILE A CA 1
ATOM 1290 C C . ILE A 1 163 ? 1.966 -1.059 -12.183 1.00 98.62 163 ILE A C 1
ATOM 1292 O O . ILE A 1 163 ? 1.893 -2.170 -12.713 1.00 98.62 163 ILE A O 1
ATOM 1296 N N . TYR A 1 164 ? 2.821 -0.794 -11.194 1.00 98.56 164 TYR A N 1
ATOM 1297 C CA . TYR A 1 164 ? 3.789 -1.772 -10.719 1.00 98.56 164 TYR A CA 1
ATOM 1298 C C . TYR A 1 164 ? 3.115 -3.005 -10.103 1.00 98.56 164 TYR A C 1
ATOM 1300 O O . TYR A 1 164 ? 3.433 -4.138 -10.468 1.00 98.56 164 TYR A O 1
ATOM 1308 N N . ILE A 1 165 ? 2.151 -2.801 -9.202 1.00 97.75 165 ILE A N 1
ATOM 1309 C CA . ILE A 1 165 ? 1.452 -3.890 -8.518 1.00 97.75 165 ILE A CA 1
ATOM 1310 C C . ILE A 1 165 ? 0.577 -4.692 -9.489 1.00 97.75 165 ILE A C 1
ATOM 1312 O O . ILE A 1 165 ? 0.566 -5.921 -9.399 1.00 97.75 165 ILE A O 1
ATOM 1316 N N . ARG A 1 166 ? -0.122 -4.047 -10.435 1.00 97.31 166 ARG A N 1
ATOM 1317 C CA . ARG A 1 166 ? -0.860 -4.762 -11.491 1.00 97.31 166 ARG A CA 1
ATOM 1318 C C . ARG A 1 166 ? 0.085 -5.593 -12.349 1.00 97.31 166 ARG A C 1
ATOM 1320 O O . ARG A 1 166 ? -0.166 -6.781 -12.532 1.00 97.31 166 ARG A O 1
ATOM 1327 N N . GLY A 1 167 ? 1.211 -5.015 -12.769 1.00 97.94 167 GLY A N 1
ATOM 1328 C CA . GLY A 1 167 ? 2.241 -5.733 -13.511 1.00 97.94 167 GLY A CA 1
ATOM 1329 C C . GLY A 1 167 ? 2.712 -6.994 -12.781 1.00 97.94 167 GLY A C 1
ATOM 1330 O O . GLY A 1 167 ? 2.784 -8.055 -13.392 1.00 97.94 167 GLY A O 1
ATOM 1331 N N . LEU A 1 168 ? 2.977 -6.908 -11.472 1.00 97.56 168 LEU A N 1
ATOM 1332 C CA . LEU A 1 168 ? 3.382 -8.065 -10.663 1.00 97.56 168 LEU A CA 1
ATOM 1333 C C . LEU A 1 168 ? 2.316 -9.168 -10.608 1.00 97.56 168 LEU A C 1
ATOM 1335 O O . LEU A 1 168 ? 2.664 -10.344 -10.546 1.00 97.56 168 LEU A O 1
ATOM 1339 N N . ARG A 1 169 ? 1.027 -8.807 -10.599 1.00 95.62 169 ARG A N 1
ATOM 1340 C CA . ARG A 1 169 ? -0.093 -9.766 -10.562 1.00 95.62 169 ARG A CA 1
ATOM 1341 C C . ARG A 1 169 ? -0.345 -10.427 -11.917 1.00 95.62 169 ARG A C 1
ATOM 1343 O O . ARG A 1 169 ? -0.714 -11.603 -11.979 1.00 95.62 169 ARG A O 1
ATOM 1350 N N . GLU A 1 170 ? -0.172 -9.659 -12.988 1.00 96.31 170 GLU A N 1
ATOM 1351 C CA . GLU A 1 170 ? -0.365 -10.099 -14.371 1.00 96.31 170 GLU A CA 1
ATOM 1352 C C . GLU A 1 170 ? 0.796 -10.972 -14.862 1.00 96.31 170 GLU A C 1
ATOM 1354 O O . GLU A 1 170 ? 0.574 -11.902 -15.635 1.00 96.31 170 GLU A O 1
ATOM 1359 N N . TYR A 1 171 ? 2.024 -10.709 -14.407 1.00 97.00 171 TYR A N 1
ATOM 1360 C CA . TYR A 1 171 ? 3.201 -11.463 -14.829 1.00 97.00 171 TYR A CA 1
ATOM 1361 C C . TYR A 1 171 ? 3.220 -12.856 -14.191 1.00 97.00 171 TYR A C 1
ATOM 1363 O O . TYR A 1 171 ? 3.415 -12.989 -12.979 1.00 97.00 171 TYR A O 1
ATOM 1371 N N . LYS A 1 172 ? 3.019 -13.893 -15.011 1.00 95.00 172 LYS A N 1
ATOM 1372 C CA . LYS A 1 172 ? 3.030 -15.299 -14.592 1.00 95.00 172 LYS A CA 1
ATOM 1373 C C . LYS A 1 172 ? 4.420 -15.900 -14.701 1.00 95.00 172 LYS A C 1
ATOM 1375 O O . LYS A 1 172 ? 5.145 -15.633 -15.655 1.00 95.00 172 LYS A O 1
ATOM 1380 N N . VAL A 1 173 ? 4.761 -16.748 -13.741 1.00 92.62 173 VAL A N 1
ATOM 1381 C CA . VAL A 1 173 ? 5.959 -17.582 -13.780 1.00 92.62 173 VAL A CA 1
ATOM 1382 C C . VAL A 1 173 ? 5.603 -19.019 -13.447 1.00 92.62 173 VAL A C 1
ATOM 1384 O O . VAL A 1 173 ? 4.624 -19.284 -12.746 1.00 92.62 173 VAL A O 1
ATOM 1387 N N . LYS A 1 174 ? 6.448 -19.934 -13.914 1.00 93.75 174 LYS A N 1
ATOM 1388 C CA . LYS A 1 174 ? 6.387 -21.346 -13.557 1.00 93.75 174 LYS A CA 1
ATOM 1389 C C . LYS A 1 174 ? 7.494 -21.660 -12.568 1.00 93.75 174 LYS A C 1
ATOM 1391 O O . LYS A 1 174 ? 8.647 -21.320 -12.817 1.00 93.75 174 LYS A O 1
ATOM 1396 N N . LEU A 1 175 ? 7.132 -22.281 -11.453 1.00 92.06 175 LEU A N 1
ATOM 1397 C CA . LEU A 1 175 ? 8.059 -22.671 -10.395 1.00 92.06 175 LEU A CA 1
ATOM 1398 C C . LEU A 1 175 ? 8.038 -24.180 -10.227 1.00 92.06 175 LEU A C 1
ATOM 1400 O O . LEU A 1 175 ? 6.989 -24.8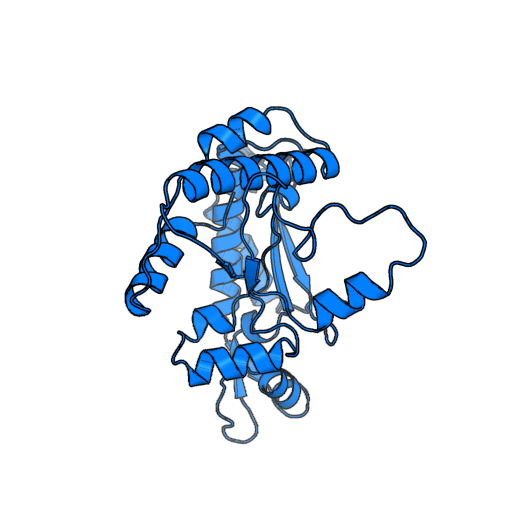04 -10.363 1.00 92.06 175 LEU A O 1
ATOM 1404 N N . SER A 1 176 ? 9.172 -24.759 -9.849 1.00 92.62 176 SER A N 1
ATOM 1405 C CA . SER A 1 176 ? 9.286 -26.184 -9.535 1.00 92.62 176 SER A CA 1
ATOM 1406 C C . SER A 1 176 ? 10.090 -26.397 -8.249 1.00 92.62 176 SER A C 1
ATOM 1408 O O . SER A 1 176 ? 10.581 -25.453 -7.625 1.00 92.62 176 SER A O 1
ATOM 1410 N N . GLY A 1 177 ? 10.196 -27.649 -7.800 1.00 90.69 177 GLY A N 1
ATOM 1411 C CA . GLY A 1 177 ? 11.140 -28.027 -6.748 1.00 90.69 177 GLY A CA 1
ATOM 1412 C C . GLY A 1 177 ? 10.915 -27.327 -5.400 1.00 90.69 177 GLY A C 1
ATOM 1413 O O . GLY A 1 177 ? 9.868 -27.488 -4.770 1.00 90.69 177 GLY A O 1
ATOM 1414 N N . GLU A 1 178 ? 11.949 -26.657 -4.888 1.00 86.75 178 GLU A N 1
ATOM 1415 C CA . GLU A 1 178 ? 11.911 -25.965 -3.590 1.00 86.75 178 GLU A CA 1
ATOM 1416 C C . GLU A 1 178 ? 11.147 -24.634 -3.661 1.00 86.75 178 GLU A C 1
ATOM 1418 O O . GLU A 1 178 ? 10.411 -24.300 -2.733 1.00 86.75 178 GLU A O 1
ATOM 1423 N N . GLU A 1 179 ? 11.258 -23.907 -4.773 1.00 86.12 179 GLU A N 1
ATOM 1424 C CA . GLU A 1 179 ? 10.595 -22.612 -4.968 1.00 86.12 179 GLU A CA 1
ATOM 1425 C C . GLU A 1 179 ? 9.074 -22.774 -4.955 1.00 86.12 179 GLU A C 1
ATOM 1427 O O . GLU A 1 179 ? 8.379 -22.070 -4.218 1.00 86.12 179 GLU A O 1
ATOM 1432 N N . ALA A 1 180 ? 8.566 -23.782 -5.673 1.00 87.56 180 ALA A N 1
ATOM 1433 C CA . ALA A 1 180 ? 7.150 -24.137 -5.649 1.00 87.56 180 ALA A CA 1
ATOM 1434 C C . ALA A 1 180 ? 6.679 -24.492 -4.229 1.00 87.56 180 ALA A C 1
ATOM 1436 O O . ALA A 1 180 ? 5.670 -23.976 -3.749 1.00 87.56 180 ALA A O 1
ATOM 1437 N N . ARG A 1 181 ? 7.448 -25.322 -3.508 1.00 85.12 181 ARG A N 1
ATOM 1438 C CA . ARG A 1 181 ? 7.131 -25.712 -2.124 1.00 85.12 181 ARG A CA 1
ATOM 1439 C C . ARG A 1 181 ? 7.090 -24.517 -1.175 1.00 85.12 181 ARG A C 1
ATOM 1441 O O . ARG A 1 181 ? 6.199 -24.458 -0.333 1.00 85.12 181 ARG A O 1
ATOM 1448 N N . ARG A 1 182 ? 8.011 -23.561 -1.315 1.00 83.88 182 ARG A N 1
ATOM 1449 C CA . ARG A 1 182 ? 8.060 -22.349 -0.485 1.00 83.88 182 ARG A CA 1
ATOM 1450 C C . ARG A 1 182 ? 6.834 -21.465 -0.704 1.00 83.88 182 ARG A C 1
ATOM 1452 O O . ARG A 1 182 ? 6.230 -21.013 0.266 1.00 83.88 182 ARG A O 1
ATOM 1459 N N . VAL A 1 183 ? 6.446 -21.256 -1.960 1.00 83.94 183 VAL A N 1
ATOM 1460 C CA . VAL A 1 183 ? 5.270 -20.452 -2.327 1.00 83.94 183 VAL A CA 1
ATOM 1461 C C . VAL A 1 183 ? 3.976 -21.097 -1.816 1.00 83.94 183 VAL A C 1
ATOM 1463 O O . VAL A 1 183 ? 3.158 -20.428 -1.182 1.00 83.94 183 VAL A O 1
ATOM 1466 N N . LEU A 1 184 ? 3.831 -22.414 -1.981 1.00 82.06 184 LEU A N 1
ATOM 1467 C CA . LEU A 1 184 ? 2.695 -23.165 -1.437 1.00 82.06 184 LEU A CA 1
ATOM 1468 C C . LEU A 1 184 ? 2.659 -23.131 0.101 1.00 82.06 184 LEU A C 1
ATOM 1470 O O . LEU A 1 184 ? 1.597 -22.928 0.686 1.00 82.06 184 LEU A O 1
ATOM 1474 N N . ALA A 1 185 ? 3.810 -23.258 0.772 1.00 77.94 185 ALA A N 1
ATOM 1475 C CA . ALA A 1 185 ? 3.911 -23.181 2.234 1.00 77.94 185 ALA A CA 1
ATOM 1476 C C . ALA A 1 185 ? 3.565 -21.786 2.786 1.00 77.94 185 ALA A C 1
ATOM 1478 O O . ALA A 1 185 ? 2.992 -21.677 3.868 1.00 77.94 185 ALA A O 1
ATOM 1479 N N . ALA A 1 186 ? 3.822 -20.719 2.020 1.00 75.69 186 ALA A N 1
ATOM 1480 C CA . ALA A 1 186 ? 3.342 -19.368 2.329 1.00 75.69 186 ALA A CA 1
ATOM 1481 C C . ALA A 1 186 ? 1.810 -19.224 2.179 1.00 75.69 186 ALA A C 1
ATOM 1483 O O . ALA A 1 186 ? 1.233 -18.170 2.481 1.00 75.69 186 ALA A O 1
ATOM 1484 N N . GLY A 1 187 ? 1.141 -20.292 1.740 1.00 75.19 187 GLY A N 1
ATOM 1485 C CA . GLY A 1 187 ? -0.295 -20.388 1.588 1.00 75.19 187 GLY A CA 1
ATOM 1486 C C . GLY A 1 187 ? -0.795 -19.810 0.274 1.00 75.19 187 GLY A C 1
ATOM 1487 O O . GLY A 1 187 ? -1.946 -19.403 0.244 1.00 75.19 187 GLY A O 1
ATOM 1488 N N . VAL A 1 188 ? 0.022 -19.711 -0.775 1.00 82.56 188 VAL A N 1
ATOM 1489 C CA . VAL A 1 188 ? -0.458 -19.294 -2.101 1.00 82.56 188 VAL A CA 1
ATOM 1490 C C . VAL A 1 188 ? -1.262 -20.441 -2.724 1.00 82.56 188 VAL A C 1
ATOM 1492 O O . VAL A 1 188 ? -0.755 -21.563 -2.771 1.00 82.56 188 VAL A O 1
ATOM 1495 N N . PRO A 1 189 ? -2.501 -20.203 -3.184 1.00 80.81 189 PRO A N 1
ATOM 1496 C CA . PRO A 1 189 ? -3.306 -21.239 -3.817 1.00 80.81 189 PRO A CA 1
ATOM 1497 C C . PRO A 1 189 ? -2.837 -21.451 -5.258 1.00 80.81 189 PRO A C 1
ATOM 1499 O O . PRO A 1 189 ? -3.095 -20.623 -6.130 1.00 80.81 189 PRO A O 1
ATOM 1502 N N . ALA A 1 190 ? -2.141 -22.557 -5.504 1.00 85.31 190 ALA A N 1
ATOM 1503 C CA . ALA A 1 190 ? -1.718 -22.958 -6.838 1.00 85.31 190 ALA A CA 1
ATOM 1504 C C . ALA A 1 190 ? -1.773 -24.481 -6.985 1.00 85.31 190 ALA A C 1
ATOM 1506 O O . ALA A 1 190 ? -1.454 -25.213 -6.045 1.00 85.31 190 ALA A O 1
ATOM 1507 N N . ASP A 1 191 ? -2.152 -24.942 -8.176 1.00 86.00 191 ASP A N 1
ATOM 1508 C CA . ASP A 1 191 ? -2.238 -26.364 -8.492 1.00 86.00 191 ASP A CA 1
ATOM 1509 C C . ASP A 1 191 ? -0.932 -26.860 -9.109 1.00 86.00 191 ASP A C 1
ATOM 1511 O O . ASP A 1 191 ? -0.392 -26.259 -10.041 1.00 86.00 191 ASP A O 1
ATOM 1515 N N . MET A 1 192 ? -0.435 -27.987 -8.600 1.00 85.62 192 MET A N 1
ATOM 1516 C CA . MET A 1 192 ? 0.750 -28.644 -9.141 1.00 85.62 192 MET A CA 1
ATOM 1517 C C . MET A 1 192 ? 0.377 -29.408 -10.415 1.00 85.62 192 MET A C 1
ATOM 1519 O O . MET A 1 192 ? -0.407 -30.357 -10.372 1.00 85.62 192 MET A O 1
ATOM 1523 N N . GLN A 1 193 ? 0.972 -29.035 -11.542 1.00 86.56 193 GLN A N 1
ATOM 1524 C CA . GLN A 1 193 ? 0.802 -29.698 -12.831 1.00 86.56 193 GLN A CA 1
ATOM 1525 C C . GLN A 1 193 ? 2.173 -30.080 -13.383 1.00 86.56 193 GLN A C 1
ATOM 1527 O O . GLN A 1 193 ? 3.051 -29.238 -13.529 1.00 86.56 193 GLN A O 1
ATOM 1532 N N . ASN A 1 194 ? 2.377 -31.367 -13.677 1.00 87.38 194 ASN A N 1
ATOM 1533 C CA . ASN A 1 194 ? 3.640 -31.891 -14.220 1.00 87.38 194 ASN A CA 1
ATOM 1534 C C . ASN A 1 194 ? 4.896 -31.523 -13.403 1.00 87.38 194 ASN A C 1
ATOM 1536 O O . ASN A 1 194 ? 5.985 -31.407 -13.954 1.00 87.38 194 ASN A O 1
ATOM 1540 N N . GLY A 1 195 ? 4.760 -31.360 -12.084 1.00 86.06 195 GLY A N 1
ATOM 1541 C CA . GLY A 1 195 ? 5.879 -30.991 -11.212 1.00 86.06 195 GLY A CA 1
ATOM 1542 C C . GLY A 1 195 ? 6.121 -29.482 -11.073 1.00 86.06 195 GLY A C 1
ATOM 1543 O O . GLY A 1 195 ? 7.066 -29.092 -10.384 1.00 86.06 195 GLY A O 1
ATOM 1544 N N . GLU A 1 196 ? 5.272 -28.653 -11.680 1.00 92.19 196 GLU A N 1
ATOM 1545 C CA . GLU A 1 196 ? 5.356 -27.193 -11.654 1.00 92.19 196 GLU A CA 1
ATOM 1546 C C . GLU A 1 196 ? 4.077 -26.562 -11.092 1.00 92.19 196 GLU A C 1
ATOM 1548 O O . GLU A 1 196 ? 2.998 -27.147 -11.167 1.00 92.19 196 GLU A O 1
ATOM 1553 N N . ILE A 1 197 ? 4.189 -25.343 -10.567 1.00 92.44 197 ILE A N 1
ATOM 1554 C CA . ILE A 1 197 ? 3.052 -24.457 -10.294 1.00 92.44 197 ILE A CA 1
ATOM 1555 C C . ILE A 1 197 ? 3.163 -23.206 -11.157 1.00 92.44 197 ILE A C 1
ATOM 1557 O O . ILE A 1 197 ? 4.267 -22.718 -11.400 1.00 92.44 197 ILE A O 1
ATOM 1561 N N . GLU A 1 198 ? 2.026 -22.651 -11.567 1.00 94.00 198 GLU A N 1
ATOM 1562 C CA . GLU A 1 198 ? 1.966 -21.326 -12.181 1.00 94.00 198 GLU A CA 1
ATOM 1563 C C . GLU A 1 198 ? 1.436 -20.310 -11.167 1.00 94.00 198 GLU A C 1
ATOM 1565 O O . GLU A 1 198 ? 0.339 -20.458 -10.631 1.00 94.00 198 GLU A O 1
ATOM 1570 N N . VAL A 1 199 ? 2.224 -19.272 -10.893 1.00 93.25 199 VAL A N 1
ATOM 1571 C CA . VAL A 1 199 ? 1.882 -18.203 -9.943 1.00 93.25 199 VAL A CA 1
ATOM 1572 C C . VAL A 1 199 ? 2.252 -16.846 -10.521 1.00 93.25 199 VAL A C 1
ATOM 1574 O O . VAL A 1 199 ? 2.957 -16.756 -11.526 1.00 93.25 199 VAL A O 1
ATOM 1577 N N . SER A 1 200 ? 1.778 -15.762 -9.912 1.00 94.75 200 SER A N 1
ATOM 1578 C CA . SER A 1 200 ? 2.241 -14.427 -10.292 1.00 94.75 200 SER A CA 1
ATOM 1579 C C . SER A 1 200 ? 3.563 -14.062 -9.605 1.00 94.75 200 SER A C 1
ATOM 1581 O O . SER A 1 200 ? 3.930 -14.644 -8.578 1.00 94.75 200 SER A O 1
ATOM 1583 N N . LEU A 1 201 ? 4.287 -13.063 -10.125 1.00 94.81 201 LEU A N 1
ATOM 1584 C CA . LEU A 1 201 ? 5.422 -12.475 -9.392 1.00 94.81 201 LEU A CA 1
ATOM 1585 C C . LEU A 1 201 ? 4.978 -11.907 -8.042 1.00 94.81 201 LEU A C 1
ATOM 1587 O O . LEU A 1 201 ? 5.717 -11.985 -7.063 1.00 94.81 201 LEU A O 1
ATOM 1591 N N . TYR A 1 202 ? 3.756 -11.373 -7.969 1.00 94.75 202 TYR A N 1
ATOM 1592 C CA . TYR A 1 202 ? 3.182 -10.858 -6.729 1.00 94.75 202 TYR A CA 1
ATOM 1593 C C . TYR A 1 202 ? 3.172 -11.909 -5.610 1.00 94.75 202 TYR A C 1
ATOM 1595 O O . TYR A 1 202 ? 3.473 -11.576 -4.465 1.00 94.75 202 TYR A O 1
ATOM 1603 N N . ASP A 1 203 ? 2.885 -13.167 -5.944 1.00 91.12 203 ASP A N 1
ATOM 1604 C CA . ASP A 1 203 ? 2.743 -14.262 -4.977 1.00 91.12 203 ASP A CA 1
ATOM 1605 C C . ASP A 1 203 ? 4.081 -14.731 -4.384 1.00 91.12 203 ASP A C 1
ATOM 1607 O O . ASP A 1 203 ? 4.119 -15.310 -3.300 1.00 91.12 203 ASP A O 1
ATOM 1611 N N . GLN A 1 204 ? 5.190 -14.459 -5.073 1.00 90.19 204 GLN A N 1
ATOM 1612 C CA . GLN A 1 204 ? 6.546 -14.795 -4.619 1.00 90.19 204 GLN A CA 1
ATOM 1613 C C . GLN A 1 204 ? 7.187 -13.697 -3.772 1.00 90.19 204 GLN A C 1
ATOM 1615 O O . GLN A 1 204 ? 8.187 -13.925 -3.091 1.00 90.19 204 GLN A O 1
ATOM 1620 N N . ILE A 1 205 ? 6.642 -12.486 -3.839 1.00 92.00 205 ILE A N 1
ATOM 1621 C CA . ILE A 1 205 ? 7.208 -11.313 -3.188 1.00 92.00 205 ILE A CA 1
ATOM 1622 C C . ILE A 1 205 ? 6.517 -11.118 -1.843 1.00 92.00 205 ILE A C 1
ATOM 1624 O O . ILE A 1 205 ? 5.295 -11.163 -1.738 1.00 92.00 205 ILE A O 1
ATOM 1628 N N . TRP A 1 206 ? 7.302 -10.853 -0.799 1.00 88.06 206 TRP A N 1
ATOM 1629 C CA . TRP A 1 206 ? 6.759 -10.576 0.528 1.00 88.06 206 TRP A CA 1
ATOM 1630 C C . TRP A 1 206 ? 6.088 -9.202 0.577 1.00 88.06 206 TRP A C 1
ATOM 1632 O O . TRP A 1 206 ? 4.969 -9.043 1.068 1.00 88.06 206 TRP A O 1
ATOM 1642 N N . GLN A 1 207 ? 6.788 -8.191 0.064 1.00 92.69 207 GLN A N 1
ATOM 1643 C CA . GLN A 1 207 ? 6.262 -6.841 -0.041 1.00 92.69 207 GLN A CA 1
ATOM 1644 C C . GLN A 1 207 ? 6.833 -6.140 -1.267 1.00 92.69 207 GLN A C 1
ATOM 1646 O O . GLN A 1 207 ? 8.050 -6.046 -1.432 1.00 92.69 207 GLN A O 1
ATOM 1651 N N . ALA A 1 208 ? 5.939 -5.584 -2.079 1.00 96.69 208 ALA A N 1
ATOM 1652 C CA . ALA A 1 208 ? 6.273 -4.681 -3.164 1.00 96.69 208 ALA A CA 1
ATOM 1653 C C . ALA A 1 208 ? 5.644 -3.295 -2.969 1.00 96.69 208 ALA A C 1
ATOM 1655 O O . ALA A 1 208 ? 4.648 -3.103 -2.257 1.00 96.69 208 ALA A O 1
ATOM 1656 N N . GLY A 1 209 ? 6.250 -2.304 -3.604 1.00 97.12 209 GLY A N 1
ATOM 1657 C CA . GLY A 1 209 ? 5.686 -0.976 -3.739 1.00 97.12 209 GLY A CA 1
ATOM 1658 C C . GLY A 1 209 ? 6.639 -0.002 -4.401 1.00 97.12 209 GLY A C 1
ATOM 1659 O O . GLY A 1 209 ? 7.826 -0.283 -4.561 1.00 97.12 209 GLY A O 1
ATOM 1660 N N . THR A 1 210 ? 6.120 1.160 -4.749 1.00 98.25 210 THR A N 1
ATOM 1661 C CA . THR A 1 210 ? 6.923 2.260 -5.283 1.00 98.25 210 THR A CA 1
ATOM 1662 C C . THR A 1 210 ? 7.272 3.279 -4.199 1.00 98.25 210 THR A C 1
ATOM 1664 O O . THR A 1 210 ? 6.610 3.372 -3.160 1.00 98.25 210 THR A O 1
ATOM 1667 N N . VAL A 1 211 ? 8.347 4.032 -4.423 1.00 98.38 211 VAL A N 1
ATOM 1668 C CA . VAL A 1 211 ? 8.786 5.152 -3.585 1.00 98.38 211 VAL A CA 1
ATOM 1669 C C . VAL A 1 211 ? 9.022 6.361 -4.485 1.00 98.38 211 VAL A C 1
ATOM 1671 O O . VAL A 1 211 ? 9.795 6.278 -5.437 1.00 98.38 211 VAL A O 1
ATOM 1674 N N . LEU A 1 212 ? 8.374 7.486 -4.185 1.00 98.38 212 LEU A N 1
ATOM 1675 C CA . LEU A 1 212 ? 8.531 8.723 -4.948 1.00 98.38 212 LEU A CA 1
ATOM 1676 C C . LEU A 1 212 ? 9.697 9.532 -4.382 1.00 98.38 212 LEU A C 1
ATOM 1678 O O . LEU A 1 212 ? 9.640 10.004 -3.238 1.00 98.38 212 LEU A O 1
ATOM 1682 N N . LEU A 1 213 ? 10.723 9.752 -5.203 1.00 97.81 213 LEU A N 1
ATOM 1683 C CA . LEU A 1 213 ? 11.866 10.597 -4.862 1.00 97.81 213 LEU A CA 1
ATOM 1684 C C . LEU A 1 213 ? 11.512 12.074 -5.116 1.00 97.81 213 LEU A C 1
ATOM 1686 O O . LEU A 1 213 ? 12.092 12.744 -5.964 1.00 97.81 213 LEU A O 1
ATOM 1690 N N . SER A 1 214 ? 10.518 12.588 -4.382 1.00 95.50 214 SER A N 1
ATOM 1691 C CA . SER A 1 214 ? 9.875 13.877 -4.701 1.00 95.50 214 SER A CA 1
ATOM 1692 C C . SER A 1 214 ? 10.761 15.115 -4.484 1.00 95.50 214 SER A C 1
ATOM 1694 O O . SER A 1 214 ? 10.427 16.213 -4.924 1.00 95.50 214 SER A O 1
ATOM 1696 N N . THR A 1 215 ? 11.906 14.950 -3.822 1.00 94.69 215 THR A N 1
ATOM 1697 C CA . THR A 1 215 ? 12.876 16.021 -3.553 1.00 94.69 215 THR A CA 1
ATOM 1698 C C . THR A 1 215 ? 13.945 16.160 -4.634 1.00 94.69 215 THR A C 1
ATOM 1700 O O . THR A 1 215 ? 14.780 17.054 -4.539 1.00 94.69 215 THR A O 1
ATOM 1703 N N . VAL A 1 216 ? 13.953 15.284 -5.641 1.00 95.31 216 VAL A N 1
ATOM 1704 C CA . VAL A 1 216 ? 14.885 15.349 -6.772 1.00 95.31 216 VAL A CA 1
ATOM 1705 C C . VAL A 1 216 ? 14.123 15.412 -8.092 1.00 95.31 216 VAL A C 1
ATOM 1707 O O . VAL A 1 216 ? 12.940 15.067 -8.173 1.00 95.31 216 VAL A O 1
ATOM 1710 N N . ARG A 1 217 ? 14.812 15.900 -9.123 1.00 95.00 217 ARG A N 1
ATOM 1711 C CA . ARG A 1 217 ? 14.313 15.997 -10.494 1.00 95.00 217 ARG A CA 1
ATOM 1712 C C . ARG A 1 217 ? 15.287 15.299 -11.430 1.00 95.00 217 ARG A C 1
ATOM 1714 O O . ARG A 1 217 ? 16.496 15.439 -11.253 1.00 95.00 217 ARG A O 1
ATOM 1721 N N . SER A 1 218 ? 14.756 14.579 -12.408 1.00 93.94 218 SER A N 1
ATOM 1722 C CA . SER A 1 218 ? 15.519 13.995 -13.510 1.00 93.94 218 SER A CA 1
ATOM 1723 C C . SER A 1 218 ? 15.142 14.667 -14.824 1.00 93.94 218 SER A C 1
ATOM 1725 O O . SER A 1 218 ? 14.049 15.218 -14.959 1.00 93.94 218 SER A O 1
ATOM 1727 N N . VAL A 1 219 ? 16.061 14.644 -15.787 1.00 92.88 219 VAL A N 1
ATOM 1728 C CA . VAL A 1 219 ? 15.813 15.144 -17.141 1.00 92.88 219 VAL A CA 1
ATOM 1729 C C . VAL A 1 219 ? 15.288 14.001 -17.994 1.00 92.88 219 VAL A C 1
ATOM 1731 O O . VAL A 1 219 ? 15.927 12.956 -18.083 1.00 92.88 219 VAL A O 1
ATOM 1734 N N . GLY A 1 220 ? 14.158 14.232 -18.649 1.00 86.31 220 GLY A N 1
ATOM 1735 C CA . GLY A 1 220 ? 13.575 13.330 -19.635 1.00 86.31 220 GLY A CA 1
ATOM 1736 C C . GLY A 1 220 ? 13.409 14.029 -20.978 1.00 86.31 220 GLY A C 1
ATOM 1737 O O . GLY A 1 220 ? 13.512 15.255 -21.079 1.00 86.31 220 GLY A O 1
ATOM 1738 N N . VAL A 1 221 ? 13.143 13.237 -22.012 1.00 78.31 221 VAL A N 1
ATOM 1739 C CA . VAL A 1 221 ? 12.770 13.728 -23.341 1.00 78.31 221 VAL A CA 1
ATOM 1740 C C . VAL A 1 221 ? 11.385 13.177 -23.652 1.00 78.31 221 VAL A C 1
ATOM 1742 O O . VAL A 1 221 ? 11.207 11.962 -23.705 1.00 78.31 221 VAL A O 1
ATOM 1745 N N . MET A 1 222 ? 10.402 14.062 -23.820 1.00 72.00 222 MET A N 1
ATOM 1746 C CA . MET A 1 222 ? 9.048 13.697 -24.244 1.00 72.00 222 MET A CA 1
ATOM 1747 C C . MET A 1 222 ? 8.720 14.481 -25.515 1.00 72.00 222 MET A C 1
ATOM 1749 O O . MET A 1 222 ? 8.498 15.689 -25.467 1.00 72.00 222 MET A O 1
ATOM 1753 N N . GLY A 1 223 ? 8.720 13.797 -26.662 1.00 77.62 223 GLY A N 1
ATOM 1754 C CA . GLY A 1 223 ? 8.689 14.468 -27.965 1.00 77.62 223 GLY A CA 1
ATOM 1755 C C . GLY A 1 223 ? 9.968 15.278 -28.191 1.00 77.62 223 GLY A C 1
ATOM 1756 O O . GLY A 1 223 ? 11.063 14.754 -27.992 1.00 77.62 223 GLY A O 1
ATOM 1757 N N . ASP A 1 224 ? 9.819 16.551 -28.561 1.00 80.12 224 ASP A N 1
ATOM 1758 C CA . ASP A 1 224 ? 10.940 17.463 -28.841 1.00 80.12 224 ASP A CA 1
ATOM 1759 C C . ASP A 1 224 ? 11.344 18.336 -27.634 1.00 80.12 224 ASP A C 1
ATOM 1761 O O . ASP A 1 224 ? 12.305 19.106 -27.711 1.00 80.12 224 ASP A O 1
ATOM 1765 N N . GLU A 1 225 ? 10.641 18.228 -26.501 1.00 82.94 225 GLU A N 1
ATOM 1766 C CA . GLU A 1 225 ? 10.884 19.050 -25.312 1.00 82.94 225 GLU A CA 1
ATOM 1767 C C . GLU A 1 225 ? 11.568 18.271 -24.180 1.00 82.94 225 GLU A C 1
ATOM 1769 O O . GLU A 1 225 ? 11.403 17.058 -24.002 1.00 82.94 225 GLU A O 1
ATOM 1774 N N . ARG A 1 226 ? 12.344 19.004 -23.372 1.00 86.81 226 ARG A N 1
ATOM 1775 C CA . ARG A 1 226 ? 12.930 18.480 -22.134 1.00 86.81 226 ARG A CA 1
ATOM 1776 C C . ARG A 1 226 ? 11.915 18.565 -21.005 1.00 86.81 226 ARG A C 1
ATOM 1778 O O . ARG A 1 226 ? 11.355 19.630 -20.757 1.00 86.81 226 ARG A O 1
ATOM 1785 N N . THR A 1 227 ? 11.765 17.478 -20.259 1.00 89.44 227 THR A N 1
ATOM 1786 C CA . THR A 1 227 ? 10.948 17.436 -19.041 1.00 89.44 227 THR A CA 1
ATOM 1787 C C . THR A 1 227 ? 11.828 17.333 -17.799 1.00 89.44 227 THR A C 1
ATOM 1789 O O . THR A 1 227 ? 12.933 16.792 -17.848 1.00 89.44 227 THR A O 1
ATOM 1792 N N . TYR A 1 228 ? 11.335 17.866 -16.679 1.00 93.31 228 TYR A N 1
ATOM 1793 C CA . TYR A 1 228 ? 11.999 17.817 -15.375 1.00 93.31 228 TYR A CA 1
ATOM 1794 C C . TYR A 1 228 ? 11.039 17.235 -14.335 1.00 93.31 228 TYR A C 1
ATOM 1796 O O . TYR A 1 228 ? 10.377 17.958 -13.584 1.00 93.31 228 TYR A O 1
ATOM 1804 N N . GLU A 1 229 ? 10.928 15.912 -14.306 1.00 95.19 229 GLU A N 1
ATOM 1805 C CA . GLU A 1 229 ? 9.966 15.196 -13.471 1.00 95.19 229 GLU A CA 1
ATOM 1806 C C . GLU A 1 229 ? 10.651 14.376 -12.368 1.00 95.19 229 GLU A C 1
ATOM 1808 O O . GLU A 1 229 ? 11.857 14.511 -12.132 1.00 95.19 229 GLU A O 1
ATOM 1813 N N . HIS A 1 230 ? 9.862 13.654 -11.572 1.00 96.69 230 HIS A N 1
ATOM 1814 C CA . HIS A 1 230 ? 10.366 12.935 -10.408 1.00 96.69 230 HIS A CA 1
ATOM 1815 C C . HIS A 1 230 ? 10.736 11.494 -10.756 1.00 96.69 230 HIS A C 1
ATOM 1817 O O . HIS A 1 230 ? 9.898 10.776 -11.295 1.00 96.69 230 HIS A O 1
ATOM 1823 N N . PRO A 1 231 ? 11.907 11.005 -10.324 1.00 97.06 231 PRO A N 1
ATOM 1824 C CA . PRO A 1 231 ? 12.185 9.579 -10.346 1.00 97.06 231 PRO A CA 1
ATOM 1825 C C . PRO A 1 231 ? 11.289 8.811 -9.365 1.00 97.06 231 PRO A C 1
ATOM 1827 O O . PRO A 1 231 ? 10.978 9.280 -8.260 1.00 97.06 231 PRO A O 1
ATOM 1830 N N . VAL A 1 232 ? 10.965 7.573 -9.730 1.00 98.00 232 VAL A N 1
ATOM 1831 C CA . VAL A 1 232 ? 10.294 6.599 -8.861 1.00 98.00 232 VAL A CA 1
ATOM 1832 C C . VAL A 1 232 ? 11.199 5.388 -8.669 1.00 98.00 232 VAL A C 1
ATOM 1834 O O . VAL A 1 232 ? 11.709 4.821 -9.629 1.00 98.00 232 VAL A O 1
ATOM 1837 N N . ALA A 1 233 ? 11.377 4.960 -7.421 1.00 98.12 233 ALA A N 1
ATOM 1838 C CA . ALA A 1 233 ? 12.084 3.729 -7.100 1.00 98.12 233 ALA A CA 1
ATOM 1839 C C . ALA A 1 233 ? 11.092 2.570 -6.939 1.00 98.12 233 ALA A C 1
ATOM 1841 O O . ALA A 1 233 ? 10.130 2.664 -6.171 1.00 98.12 233 ALA A O 1
ATOM 1842 N N . LEU A 1 234 ? 11.345 1.458 -7.632 1.00 98.19 234 LEU A N 1
ATOM 1843 C CA . LEU A 1 234 ? 10.641 0.197 -7.406 1.00 98.19 234 LEU A CA 1
ATOM 1844 C C . LEU A 1 234 ? 11.301 -0.532 -6.234 1.00 98.19 234 LEU A C 1
ATOM 1846 O O . LEU A 1 234 ? 12.514 -0.726 -6.216 1.00 98.19 234 LEU A O 1
ATOM 1850 N N . ARG A 1 235 ? 10.506 -0.956 -5.253 1.00 97.56 235 ARG A N 1
ATOM 1851 C CA . ARG A 1 235 ? 10.967 -1.765 -4.124 1.00 97.56 235 ARG A CA 1
ATOM 1852 C C . ARG A 1 235 ? 10.202 -3.078 -4.114 1.00 97.56 235 ARG A C 1
ATOM 1854 O O . ARG A 1 235 ? 8.978 -3.076 -4.021 1.00 97.56 235 ARG A O 1
ATOM 1861 N N . ALA A 1 236 ? 10.915 -4.194 -4.168 1.00 96.75 236 ALA A N 1
ATOM 1862 C CA . ALA A 1 236 ? 10.373 -5.517 -3.885 1.00 96.75 236 ALA A CA 1
ATOM 1863 C C . ALA A 1 236 ? 11.354 -6.287 -3.016 1.00 96.75 236 ALA A C 1
ATOM 1865 O O . ALA A 1 236 ? 12.559 -6.264 -3.264 1.00 96.75 236 ALA A O 1
ATOM 1866 N N . VAL A 1 237 ? 10.825 -6.947 -1.993 1.00 93.88 237 VAL A N 1
ATOM 1867 C CA . VAL A 1 237 ? 11.617 -7.757 -1.072 1.00 93.88 237 VAL A CA 1
ATOM 1868 C C . VAL A 1 237 ? 11.000 -9.133 -0.895 1.00 93.88 237 VAL A C 1
ATOM 1870 O O . VAL A 1 237 ? 9.775 -9.276 -0.856 1.00 93.88 237 VAL A O 1
ATOM 1873 N N . THR A 1 238 ? 11.857 -10.134 -0.759 1.00 89.69 238 THR A N 1
ATOM 1874 C CA . THR A 1 238 ? 11.493 -11.468 -0.282 1.00 89.69 238 THR A CA 1
ATOM 1875 C C . THR A 1 238 ? 11.903 -11.591 1.181 1.00 89.69 238 THR A C 1
ATOM 1877 O O . THR A 1 238 ? 12.822 -10.917 1.645 1.00 89.69 238 THR A O 1
ATOM 1880 N N . SER A 1 239 ? 11.169 -12.393 1.943 1.00 82.62 239 SER A N 1
ATOM 1881 C CA . SER A 1 239 ? 11.454 -12.634 3.354 1.00 82.62 239 SER A CA 1
ATOM 1882 C C . SER A 1 239 ? 10.907 -13.997 3.748 1.00 82.62 239 SER A C 1
ATOM 1884 O O . SER A 1 239 ? 9.825 -14.381 3.298 1.00 82.62 239 SER A O 1
ATOM 1886 N N . THR A 1 240 ? 11.655 -14.727 4.570 1.00 70.19 240 THR A N 1
ATOM 1887 C CA . THR A 1 240 ? 11.242 -16.023 5.125 1.00 70.19 240 THR A CA 1
ATOM 1888 C C . THR A 1 240 ? 10.653 -15.893 6.530 1.00 70.19 240 THR A C 1
ATOM 1890 O O . THR A 1 240 ? 9.854 -16.735 6.925 1.00 70.19 240 THR A O 1
ATOM 1893 N N . ASP A 1 241 ? 11.012 -14.842 7.273 1.00 66.06 241 ASP A N 1
ATOM 1894 C CA . ASP A 1 241 ? 10.700 -14.670 8.700 1.00 66.06 241 ASP A CA 1
ATOM 1895 C C . ASP A 1 241 ? 10.119 -13.286 9.052 1.00 66.06 241 ASP A C 1
ATOM 1897 O O . ASP A 1 241 ? 9.869 -12.999 10.221 1.00 66.06 241 ASP A O 1
ATOM 1901 N N . ALA A 1 242 ? 9.908 -12.421 8.055 1.00 66.62 242 ALA A N 1
ATOM 1902 C CA . ALA A 1 242 ? 9.515 -11.016 8.197 1.00 66.62 242 ALA A CA 1
ATOM 1903 C C . ALA A 1 242 ? 10.485 -10.134 9.018 1.00 66.62 242 ALA A C 1
ATOM 1905 O O . ALA A 1 242 ? 10.194 -8.955 9.231 1.00 66.62 242 ALA A O 1
ATOM 1906 N N . MET A 1 243 ? 11.636 -10.667 9.440 1.00 67.19 243 MET A N 1
ATOM 1907 C CA . MET A 1 243 ? 12.673 -9.977 10.218 1.00 67.19 243 MET A CA 1
ATOM 1908 C C . MET A 1 243 ? 13.907 -9.672 9.367 1.00 67.19 243 MET A C 1
ATOM 1910 O O . MET A 1 243 ? 14.516 -8.611 9.506 1.00 67.19 243 MET A O 1
ATOM 1914 N N . THR A 1 244 ? 14.249 -10.580 8.458 1.00 75.69 244 THR A N 1
ATOM 1915 C CA . THR A 1 244 ? 15.303 -10.441 7.458 1.00 75.69 244 THR A CA 1
ATOM 1916 C C . THR A 1 244 ? 14.681 -10.398 6.068 1.00 75.69 244 THR A C 1
ATOM 1918 O O . THR A 1 244 ? 13.667 -11.042 5.791 1.00 75.69 244 THR A O 1
ATOM 1921 N N . ALA A 1 245 ? 15.242 -9.574 5.189 1.00 85.81 245 ALA A N 1
ATOM 1922 C CA . ALA A 1 245 ? 14.708 -9.382 3.852 1.00 85.81 245 ALA A CA 1
ATOM 1923 C C . ALA A 1 245 ? 15.840 -9.209 2.847 1.00 85.81 245 ALA A C 1
ATOM 1925 O O . ALA A 1 245 ? 16.800 -8.489 3.124 1.00 85.81 245 ALA A O 1
ATOM 1926 N N . ASP A 1 246 ? 15.678 -9.827 1.681 1.00 91.12 246 ASP A N 1
ATOM 1927 C CA . ASP A 1 246 ? 16.537 -9.616 0.518 1.00 91.12 246 ASP A CA 1
ATOM 1928 C C . ASP A 1 246 ? 15.727 -8.973 -0.613 1.00 91.12 246 ASP A C 1
ATOM 1930 O O . ASP A 1 246 ? 14.494 -9.072 -0.649 1.00 91.12 246 ASP A O 1
ATOM 1934 N N . TRP A 1 247 ? 16.392 -8.274 -1.528 1.00 93.75 247 TRP A N 1
ATOM 1935 C CA . TRP A 1 247 ? 15.721 -7.692 -2.687 1.00 93.75 247 TRP A CA 1
ATOM 1936 C C . TRP A 1 247 ? 15.236 -8.803 -3.628 1.00 93.75 247 TRP A C 1
ATOM 1938 O O . TRP A 1 247 ? 15.878 -9.835 -3.801 1.00 93.75 247 TRP A O 1
ATOM 1948 N N . ALA A 1 248 ? 14.053 -8.626 -4.217 1.00 94.38 248 ALA A N 1
ATOM 1949 C CA . ALA A 1 248 ? 13.506 -9.616 -5.139 1.00 94.38 248 ALA A CA 1
ATOM 1950 C C . ALA A 1 248 ? 14.198 -9.518 -6.506 1.00 94.38 248 ALA A C 1
ATOM 1952 O O . ALA A 1 248 ? 14.253 -8.439 -7.098 1.00 94.38 248 ALA A O 1
ATOM 1953 N N . HIS A 1 249 ? 14.662 -10.650 -7.034 1.00 93.94 249 HIS A N 1
ATOM 1954 C CA . HIS A 1 249 ? 15.270 -10.734 -8.362 1.00 93.94 249 HIS A CA 1
ATOM 1955 C C . HIS A 1 249 ? 14.184 -10.701 -9.447 1.00 93.94 249 HIS A C 1
ATOM 1957 O O . HIS A 1 249 ? 13.731 -11.732 -9.939 1.00 93.94 249 HIS A O 1
ATOM 1963 N N . LEU A 1 250 ? 13.718 -9.499 -9.784 1.00 96.00 250 LEU A N 1
ATOM 1964 C CA . LEU A 1 250 ? 12.667 -9.299 -10.779 1.00 96.00 250 LEU A CA 1
ATOM 1965 C C . LEU A 1 250 ? 13.187 -9.575 -12.206 1.00 96.00 250 LEU A C 1
ATOM 1967 O O . LEU A 1 250 ? 14.297 -9.145 -12.528 1.00 96.00 250 LEU A O 1
ATOM 1971 N N . PRO A 1 251 ? 12.396 -10.218 -13.089 1.00 97.00 251 PRO A N 1
ATOM 1972 C CA . PRO A 1 251 ? 12.774 -10.407 -14.490 1.00 97.00 251 PRO A CA 1
ATOM 1973 C C . PRO A 1 251 ? 13.047 -9.075 -15.206 1.00 97.00 251 PRO A C 1
ATOM 1975 O O . PRO A 1 251 ? 12.326 -8.089 -15.022 1.00 97.00 251 PRO A O 1
ATOM 1978 N N . TYR A 1 252 ? 14.094 -9.025 -16.033 1.00 97.38 252 TYR A N 1
ATOM 1979 C CA . TYR A 1 252 ? 14.508 -7.789 -16.710 1.00 97.38 252 TYR A CA 1
ATOM 1980 C C . TYR A 1 252 ? 13.460 -7.257 -17.692 1.00 97.38 252 TYR A C 1
ATOM 1982 O O . TYR A 1 252 ? 13.243 -6.050 -17.767 1.00 97.38 252 TYR A O 1
ATOM 1990 N N . ASP A 1 253 ? 12.784 -8.146 -18.415 1.00 97.62 253 ASP A N 1
ATOM 1991 C CA . ASP A 1 253 ? 11.685 -7.820 -19.326 1.00 97.62 253 ASP A CA 1
ATOM 1992 C C . ASP A 1 253 ? 10.485 -7.228 -18.573 1.00 97.62 253 ASP A C 1
ATOM 1994 O O . ASP A 1 253 ? 9.900 -6.234 -19.009 1.00 97.62 253 ASP A O 1
ATOM 1998 N N . PHE A 1 254 ? 10.172 -7.774 -17.395 1.00 97.81 254 PHE A N 1
ATOM 1999 C CA . PHE A 1 254 ? 9.168 -7.212 -16.501 1.00 97.81 254 PHE A CA 1
ATOM 2000 C C . PHE A 1 254 ? 9.549 -5.796 -16.045 1.00 97.81 254 PHE A C 1
ATOM 2002 O O . PHE A 1 254 ? 8.742 -4.870 -16.167 1.00 97.81 254 PHE A O 1
ATOM 2009 N N . MET A 1 255 ? 10.782 -5.605 -15.562 1.00 98.06 255 MET A N 1
ATOM 2010 C CA . MET A 1 255 ? 11.265 -4.291 -15.123 1.00 98.06 255 MET A CA 1
ATOM 2011 C C . MET A 1 255 ? 11.239 -3.266 -16.263 1.00 98.06 255 MET A C 1
ATOM 2013 O O . MET A 1 255 ? 10.787 -2.139 -16.059 1.00 98.06 255 MET A O 1
ATOM 2017 N N . ALA A 1 256 ? 11.657 -3.658 -17.470 1.00 97.94 256 ALA A N 1
ATOM 2018 C CA . ALA A 1 256 ? 11.613 -2.803 -18.653 1.00 97.94 256 ALA A CA 1
ATOM 2019 C C . ALA A 1 256 ? 10.174 -2.401 -19.013 1.00 97.94 256 ALA A C 1
ATOM 2021 O O . ALA A 1 256 ? 9.902 -1.222 -19.249 1.00 97.94 256 ALA A O 1
ATOM 2022 N N . LYS A 1 257 ? 9.233 -3.357 -19.001 1.00 98.06 257 LYS A N 1
ATOM 2023 C CA . LYS A 1 257 ? 7.810 -3.097 -19.260 1.00 98.06 257 LYS A CA 1
ATOM 2024 C C . LYS A 1 257 ? 7.232 -2.098 -18.258 1.00 98.06 257 LYS A C 1
ATOM 2026 O O . LYS A 1 257 ? 6.630 -1.111 -18.673 1.00 98.06 257 LYS A O 1
ATOM 2031 N N . VAL A 1 258 ? 7.424 -2.337 -16.959 1.00 98.19 258 VAL A N 1
ATOM 2032 C CA . VAL A 1 258 ? 6.890 -1.466 -15.899 1.00 98.19 258 VAL A CA 1
ATOM 2033 C C . VAL A 1 258 ? 7.515 -0.077 -15.957 1.00 98.19 258 VAL A C 1
ATOM 2035 O O . VAL A 1 258 ? 6.785 0.905 -15.861 1.00 98.19 258 VAL A O 1
ATOM 2038 N N . SER A 1 259 ? 8.832 0.016 -16.158 1.00 97.44 259 SER A N 1
ATOM 2039 C CA . SER A 1 259 ? 9.531 1.298 -16.304 1.00 97.44 259 SER A CA 1
ATOM 2040 C C . SER A 1 259 ? 8.927 2.131 -17.437 1.00 97.44 259 SER A C 1
ATOM 2042 O O . SER A 1 259 ? 8.470 3.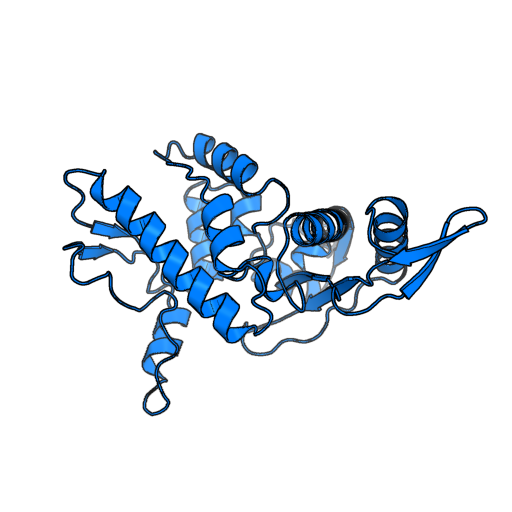253 -17.215 1.00 97.44 259 SER A O 1
ATOM 2044 N N . ASN A 1 260 ? 8.809 1.538 -18.631 1.00 96.56 260 ASN A N 1
ATOM 2045 C CA . ASN A 1 260 ? 8.214 2.202 -19.788 1.00 96.56 260 ASN A CA 1
ATOM 2046 C C . ASN A 1 260 ? 6.755 2.597 -19.538 1.00 96.56 260 ASN A C 1
ATOM 2048 O O . ASN A 1 260 ? 6.325 3.673 -19.946 1.00 96.56 260 ASN A O 1
ATOM 2052 N N . GLU A 1 261 ? 5.965 1.741 -18.893 1.00 97.94 261 GLU A N 1
ATOM 2053 C CA . GLU A 1 261 ? 4.561 2.042 -18.627 1.00 97.94 261 GLU A CA 1
ATOM 2054 C C . GLU A 1 261 ? 4.396 3.191 -17.623 1.00 97.94 261 GLU A C 1
ATOM 2056 O O . GLU A 1 261 ? 3.548 4.056 -17.838 1.00 97.94 261 GLU A O 1
ATOM 2061 N N . ILE A 1 262 ? 5.223 3.238 -16.573 1.00 97.81 262 ILE A N 1
ATOM 2062 C CA . ILE A 1 262 ? 5.217 4.329 -15.593 1.00 97.81 262 ILE A CA 1
ATOM 2063 C C . ILE A 1 262 ? 5.590 5.650 -16.271 1.00 97.81 262 ILE A C 1
ATOM 2065 O O . ILE A 1 262 ? 4.809 6.594 -16.186 1.00 97.81 262 ILE A O 1
ATOM 2069 N N . ILE A 1 263 ? 6.716 5.703 -16.991 1.00 95.50 263 ILE A N 1
ATOM 2070 C CA . ILE A 1 263 ? 7.200 6.929 -17.653 1.00 95.50 263 ILE A CA 1
ATOM 2071 C C . ILE A 1 263 ? 6.167 7.467 -18.653 1.00 95.50 263 ILE A C 1
ATOM 2073 O O . ILE A 1 263 ? 5.913 8.665 -18.718 1.00 95.50 263 ILE A O 1
ATOM 2077 N N . ASN A 1 264 ? 5.519 6.586 -19.421 1.00 94.56 264 ASN A N 1
ATOM 2078 C CA . ASN A 1 264 ? 4.584 7.015 -20.462 1.00 94.56 264 ASN A CA 1
ATOM 2079 C C . ASN A 1 264 ? 3.190 7.394 -19.939 1.00 94.56 264 ASN A C 1
ATOM 2081 O O . ASN A 1 264 ? 2.467 8.124 -20.617 1.00 94.56 264 ASN A O 1
ATOM 2085 N N . LYS A 1 265 ? 2.761 6.865 -18.784 1.00 96.75 265 LYS A N 1
ATOM 2086 C CA . LYS A 1 265 ? 1.379 7.040 -18.292 1.00 96.75 265 LYS A CA 1
ATOM 2087 C C . LYS A 1 265 ? 1.268 7.910 -17.045 1.00 96.75 265 LYS A C 1
ATOM 2089 O O . LYS A 1 265 ? 0.190 8.445 -16.783 1.00 96.75 265 LYS A O 1
ATOM 2094 N N . VAL A 1 266 ? 2.333 8.051 -16.259 1.00 97.31 266 VAL A N 1
ATOM 2095 C CA . VAL A 1 266 ? 2.295 8.777 -14.987 1.00 97.31 266 VAL A CA 1
ATOM 2096 C C . VAL A 1 266 ? 2.845 10.182 -15.179 1.00 97.31 266 VAL A C 1
ATOM 2098 O O . VAL A 1 266 ? 4.034 10.426 -15.033 1.00 97.31 266 VAL A O 1
ATOM 2101 N N . LYS A 1 267 ? 1.952 11.143 -15.437 1.00 95.06 267 LYS A N 1
ATOM 2102 C CA . LYS A 1 267 ? 2.327 12.564 -15.477 1.00 95.06 267 LYS A CA 1
ATOM 2103 C C . LYS A 1 267 ? 2.998 12.980 -14.163 1.00 95.06 267 LYS A C 1
ATOM 2105 O O . LYS A 1 267 ? 2.358 12.872 -13.108 1.00 95.06 267 LYS A O 1
ATOM 2110 N N . GLY A 1 268 ? 4.217 13.514 -14.242 1.00 94.50 268 GLY A N 1
ATOM 2111 C CA . GLY A 1 268 ? 5.051 13.858 -13.091 1.00 94.50 268 GLY A CA 1
ATOM 2112 C C . GLY A 1 268 ? 6.164 12.847 -12.795 1.00 94.50 268 GLY A C 1
ATOM 2113 O O . GLY A 1 268 ? 6.845 13.016 -11.779 1.00 94.50 268 GLY A O 1
ATOM 2114 N N . VAL A 1 269 ? 6.367 11.845 -13.660 1.00 95.62 269 VAL A N 1
ATOM 2115 C CA . VAL A 1 269 ? 7.458 10.861 -13.613 1.00 95.62 269 VAL A CA 1
ATOM 2116 C C . VAL A 1 269 ? 8.119 10.729 -14.983 1.00 95.62 269 VAL A C 1
ATOM 2118 O O . VAL A 1 269 ? 7.441 10.513 -15.985 1.00 95.62 269 VAL A O 1
ATOM 2121 N N . ASN A 1 270 ? 9.453 10.770 -14.999 1.00 89.12 270 ASN A N 1
ATOM 2122 C CA . ASN A 1 270 ? 10.279 10.538 -16.181 1.00 89.12 270 ASN A CA 1
ATOM 2123 C C . ASN A 1 270 ? 11.473 9.623 -15.899 1.00 89.12 270 ASN A C 1
ATOM 2125 O O . ASN A 1 270 ? 11.845 9.452 -14.713 1.00 89.12 270 ASN A O 1
#